Protein AF-A0A7W0PM63-F1 (afdb_monomer_lite)

Foldseek 3Di:
DPDPVVVVVVVVVVVCVVCVVVVHHDPDPVCVVVVVVVVVVVVVPPPDDPPPVVVVVVVVVVVVPPPPPPPPCPPPPPPPPDPDPPDPPPPPPPPPPPVVLVVLQVLLLLLLLLVLLLVLLLVLLLLVVVLQQVLLVQADPVCQQDAFPVRDHRNDDDPVSSNVSSRVRSLVSSVLSNVCSVCVVVFDPDLQSQLQVSLVLQCLLCVCVVLPLPGCSCVRRHANVSSSVSNSVSSSSSSNSSSVSSVVSPVVQDSLDPPPPDPDVSVVVCVVSVVSSVSSVVSVVVLVVVLVVDPVSVVLVVLVVVLVVVVVVLVVDPPVVCCVPVCVVSVCCSSCVSSVVSNVSNVVSSVSSNPD

Structure (mmCIF, N/CA/C/O backbone):
data_AF-A0A7W0PM63-F1
#
_entry.id   AF-A0A7W0PM63-F1
#
loop_
_atom_site.group_PDB
_atom_site.id
_atom_site.type_symbol
_atom_site.label_atom_id
_atom_site.label_alt_id
_atom_site.label_comp_id
_atom_site.label_asym_id
_atom_site.label_entity_id
_atom_site.label_seq_id
_atom_site.pdbx_PDB_ins_code
_atom_site.Cartn_x
_atom_site.Cartn_y
_atom_site.Cartn_z
_atom_site.occupancy
_atom_site.B_iso_or_equiv
_atom_site.auth_seq_id
_atom_site.auth_comp_id
_atom_site.auth_asym_id
_atom_site.auth_atom_id
_atom_site.pdbx_PDB_model_num
ATOM 1 N N . MET A 1 1 ? 9.688 -13.487 27.644 1.00 53.53 1 MET A N 1
ATOM 2 C CA . MET A 1 1 ? 9.079 -12.861 28.833 1.00 53.53 1 MET A CA 1
ATOM 3 C C . MET A 1 1 ? 10.210 -12.222 29.607 1.00 53.53 1 MET A C 1
ATOM 5 O O . MET A 1 1 ? 10.992 -12.947 30.203 1.00 53.53 1 MET A O 1
ATOM 9 N N . SER A 1 2 ? 10.364 -10.907 29.485 1.00 57.12 2 SER A N 1
ATOM 10 C CA . SER A 1 2 ? 11.288 -10.121 30.309 1.00 57.12 2 SER A CA 1
ATOM 11 C C . SER A 1 2 ? 10.904 -10.288 31.775 1.00 57.12 2 SER A C 1
ATOM 13 O O . SER A 1 2 ? 9.710 -10.365 32.081 1.00 57.12 2 SER A O 1
ATOM 15 N N . ALA A 1 3 ? 11.880 -10.378 32.676 1.00 68.31 3 ALA A N 1
ATOM 16 C CA . ALA A 1 3 ? 11.576 -10.425 34.100 1.00 68.31 3 ALA A CA 1
ATOM 17 C C . ALA A 1 3 ? 10.817 -9.137 34.486 1.00 68.31 3 ALA A C 1
ATOM 19 O O . ALA A 1 3 ? 11.182 -8.064 34.003 1.00 68.31 3 ALA A O 1
ATOM 20 N N . PRO A 1 4 ? 9.780 -9.197 35.341 1.00 76.12 4 PRO A N 1
ATOM 21 C CA . PRO A 1 4 ? 8.962 -8.030 35.695 1.00 76.12 4 PRO A CA 1
ATOM 22 C C . PRO A 1 4 ? 9.766 -6.826 36.236 1.00 76.12 4 PRO A C 1
ATOM 24 O O . PRO A 1 4 ? 9.282 -5.699 36.176 1.00 76.12 4 PRO A O 1
ATOM 27 N N . GLY A 1 5 ? 11.010 -7.030 36.689 1.00 84.38 5 GLY A N 1
ATOM 28 C CA . GLY A 1 5 ? 11.934 -5.954 37.062 1.00 84.38 5 GLY A CA 1
ATOM 29 C C . GLY A 1 5 ? 12.470 -5.116 35.890 1.00 84.38 5 GLY A C 1
ATOM 30 O O . GLY A 1 5 ? 12.572 -3.900 36.027 1.00 84.38 5 GLY A O 1
ATOM 31 N N . GLU A 1 6 ? 12.732 -5.709 34.719 1.00 81.31 6 GLU A N 1
ATOM 32 C CA . GLU A 1 6 ? 13.367 -5.002 33.588 1.00 81.31 6 GLU A CA 1
ATOM 33 C C . GLU A 1 6 ? 12.468 -3.901 33.009 1.00 81.31 6 GLU A C 1
ATOM 35 O O . GLU A 1 6 ? 12.934 -2.820 32.652 1.00 81.31 6 GLU A O 1
ATOM 40 N N . GLN A 1 7 ? 11.154 -4.142 32.944 1.00 80.31 7 GLN A N 1
ATOM 41 C CA . GLN A 1 7 ? 10.205 -3.143 32.442 1.00 80.31 7 GLN A CA 1
ATOM 42 C C . GLN A 1 7 ? 10.072 -1.951 33.397 1.00 80.31 7 GLN A C 1
ATOM 44 O O . GLN A 1 7 ? 9.923 -0.812 32.954 1.00 80.31 7 GLN A O 1
ATOM 49 N N . HIS A 1 8 ? 10.145 -2.197 34.708 1.00 84.62 8 HIS A N 1
ATOM 50 C CA . HIS A 1 8 ? 10.127 -1.134 35.712 1.00 84.62 8 HIS A CA 1
ATOM 51 C C . HIS A 1 8 ? 11.412 -0.303 35.685 1.00 84.62 8 HIS A C 1
ATOM 53 O O . HIS A 1 8 ? 11.347 0.919 35.835 1.00 84.62 8 HIS A O 1
ATOM 59 N N . GLU A 1 9 ? 12.557 -0.936 35.432 1.00 87.50 9 GLU A N 1
ATOM 60 C CA . GLU A 1 9 ? 13.845 -0.258 35.307 1.00 87.50 9 GLU A CA 1
ATOM 61 C C . GLU A 1 9 ? 13.932 0.585 34.028 1.00 87.50 9 GLU A C 1
ATOM 63 O O . GLU A 1 9 ? 14.297 1.758 34.093 1.00 87.50 9 GLU A O 1
ATOM 68 N N . ALA A 1 10 ? 13.469 0.066 32.887 1.00 78.56 10 ALA A N 1
ATOM 69 C CA . ALA A 1 10 ? 13.400 0.828 31.638 1.00 78.56 10 ALA A CA 1
ATOM 70 C C . ALA A 1 10 ? 12.486 2.064 31.757 1.00 78.56 10 ALA A C 1
ATOM 72 O O . ALA A 1 10 ? 12.864 3.169 31.363 1.00 78.56 10 ALA A O 1
ATOM 73 N N . ALA A 1 11 ? 11.306 1.911 32.371 1.00 85.81 11 ALA A N 1
ATOM 74 C CA . ALA A 1 11 ? 10.388 3.025 32.619 1.00 85.81 11 ALA A CA 1
ATOM 75 C C . ALA A 1 11 ? 10.921 4.029 33.661 1.00 85.81 11 ALA A C 1
ATOM 77 O O . ALA A 1 11 ? 10.511 5.194 33.682 1.00 85.81 11 ALA A O 1
ATOM 78 N N . ARG A 1 12 ? 11.810 3.593 34.563 1.00 90.81 12 ARG A N 1
ATOM 79 C CA . ARG A 1 12 ? 12.525 4.471 35.501 1.00 90.81 12 ARG A CA 1
ATOM 80 C C . ARG A 1 12 ? 13.597 5.278 34.765 1.00 90.81 12 ARG A C 1
ATOM 82 O O . ARG A 1 12 ? 13.593 6.497 34.883 1.00 90.81 12 ARG A O 1
ATOM 89 N N . LEU A 1 13 ? 14.436 4.627 33.957 1.00 87.94 13 LEU A N 1
ATOM 90 C CA . LEU A 1 13 ? 15.492 5.276 33.170 1.00 87.94 13 LEU A CA 1
ATOM 91 C C . LEU A 1 13 ? 14.938 6.302 32.173 1.00 87.94 13 LEU A C 1
ATOM 93 O O . LEU A 1 13 ? 15.477 7.402 32.083 1.00 87.94 13 LEU A O 1
ATOM 97 N N . SER A 1 14 ? 13.837 5.980 31.484 1.00 85.94 14 SER A N 1
ATOM 98 C CA . SER A 1 14 ? 13.186 6.915 30.553 1.00 85.94 14 SER A CA 1
ATOM 99 C C . SER A 1 14 ? 12.747 8.201 31.254 1.00 85.94 14 SER A C 1
ATOM 101 O O . SER A 1 14 ? 13.041 9.287 30.773 1.00 85.94 14 SER A O 1
ATOM 103 N N . ARG A 1 15 ? 12.113 8.093 32.430 1.00 89.44 15 ARG A N 1
ATOM 104 C CA . ARG A 1 15 ? 11.666 9.269 33.192 1.00 89.44 15 ARG A CA 1
ATOM 105 C C . ARG A 1 15 ? 12.827 10.133 33.678 1.00 89.44 15 ARG A C 1
ATOM 107 O O . ARG A 1 15 ? 12.759 11.348 33.560 1.00 89.44 15 ARG A O 1
ATOM 114 N N . ILE A 1 16 ? 13.901 9.513 34.176 1.00 86.75 16 ILE A N 1
ATOM 115 C CA . ILE A 1 16 ? 15.104 10.242 34.617 1.00 86.75 16 ILE A CA 1
ATOM 116 C C . ILE A 1 16 ? 15.735 11.002 33.442 1.00 86.75 16 ILE A C 1
ATOM 118 O O . ILE A 1 16 ? 16.203 12.128 33.614 1.00 86.75 16 ILE A O 1
ATOM 122 N N . TRP A 1 17 ? 15.736 10.406 32.247 1.00 85.06 17 TRP A N 1
ATOM 123 C CA . TRP A 1 17 ? 16.223 11.062 31.038 1.00 85.06 17 TRP A CA 1
ATOM 124 C C . TRP A 1 17 ? 15.358 12.264 30.640 1.00 85.06 17 TRP A C 1
ATOM 126 O O . TRP A 1 17 ? 15.900 13.338 30.377 1.00 85.06 17 TRP A O 1
ATOM 136 N N . ASP A 1 18 ? 14.034 12.109 30.648 1.00 85.19 18 ASP A N 1
ATOM 137 C CA . ASP A 1 18 ? 13.100 13.185 30.305 1.00 85.19 18 ASP A CA 1
ATOM 138 C C . ASP A 1 18 ? 13.222 14.372 31.276 1.00 85.19 18 ASP A C 1
ATOM 140 O O . ASP A 1 18 ? 13.324 15.520 30.838 1.00 85.19 18 ASP A O 1
ATOM 144 N N . ASP A 1 19 ? 13.326 14.099 32.580 1.00 86.56 19 ASP A N 1
ATOM 145 C CA . ASP A 1 19 ? 13.537 15.115 33.618 1.00 86.56 19 ASP A CA 1
ATOM 146 C C . ASP A 1 19 ? 14.872 15.864 33.418 1.00 86.56 19 ASP A C 1
ATOM 148 O O . ASP A 1 19 ? 14.934 17.094 33.525 1.00 86.56 19 ASP A O 1
ATOM 152 N N . LEU A 1 20 ? 15.945 15.144 33.059 1.00 85.12 20 LEU A N 1
ATOM 153 C CA . LEU A 1 20 ? 17.261 15.728 32.779 1.00 85.12 20 LEU A CA 1
ATOM 154 C C . LEU A 1 20 ? 17.241 16.640 31.543 1.00 85.12 20 LEU A C 1
ATOM 156 O O . LEU A 1 20 ? 17.865 17.704 31.552 1.00 85.12 20 LEU A O 1
ATOM 160 N N . VAL A 1 21 ? 16.541 16.233 30.479 1.00 81.94 21 VAL A N 1
ATOM 161 C CA . VAL A 1 21 ? 16.376 17.031 29.253 1.00 81.94 21 VAL A CA 1
ATOM 162 C C . VAL A 1 21 ? 15.511 18.265 29.517 1.00 81.94 21 VAL A C 1
ATOM 164 O O . VAL A 1 21 ? 15.810 19.338 28.991 1.00 81.94 21 VAL A O 1
ATOM 167 N N . ALA A 1 22 ? 14.495 18.144 30.374 1.00 86.19 22 ALA A N 1
ATOM 168 C CA . ALA A 1 22 ? 13.637 19.247 30.803 1.00 86.19 22 ALA A CA 1
ATOM 169 C C . ALA A 1 22 ? 14.317 20.215 31.794 1.00 86.19 22 ALA A C 1
ATOM 171 O O . ALA A 1 22 ? 13.775 21.283 32.082 1.00 86.19 22 ALA A O 1
ATOM 172 N N . GLY A 1 23 ? 15.500 19.870 32.316 1.00 89.56 23 GLY A N 1
ATOM 173 C CA . GLY A 1 23 ? 16.216 20.674 33.311 1.00 89.56 23 GLY A CA 1
ATOM 174 C C . GLY A 1 23 ? 15.591 20.625 34.709 1.00 89.56 23 GLY A C 1
ATOM 175 O O . GLY A 1 23 ? 15.910 21.462 35.553 1.00 89.56 23 GLY A O 1
ATOM 176 N N . THR A 1 24 ? 14.709 19.660 34.971 1.00 90.81 24 THR A N 1
ATOM 177 C CA . THR A 1 24 ? 14.089 19.441 36.278 1.00 90.81 24 THR A CA 1
ATOM 178 C C . THR A 1 24 ? 14.872 18.374 37.048 1.00 90.81 24 THR A C 1
ATOM 180 O O . THR A 1 24 ? 14.982 17.248 36.574 1.00 90.81 24 THR A O 1
ATOM 183 N N . PRO A 1 25 ? 15.435 18.673 38.231 1.00 80.81 25 PRO A N 1
ATOM 184 C CA . PRO A 1 25 ? 16.153 17.669 39.010 1.00 80.81 25 PRO A CA 1
ATOM 185 C C . PRO A 1 25 ? 15.189 16.586 39.520 1.00 80.81 25 PRO A C 1
ATOM 187 O O . PRO A 1 25 ? 14.113 16.909 40.034 1.00 80.81 25 PRO A O 1
ATOM 190 N N . SER A 1 26 ? 15.582 15.308 39.414 1.00 82.44 26 SER A N 1
ATOM 191 C CA . SER A 1 26 ? 14.805 14.208 40.004 1.00 82.44 26 SER A CA 1
ATOM 192 C C . SER A 1 26 ? 14.642 14.429 41.512 1.00 82.44 26 SER A C 1
ATOM 194 O O . SER A 1 26 ? 15.584 14.800 42.214 1.00 82.44 26 SER A O 1
ATOM 196 N N . LYS A 1 27 ? 13.430 14.191 42.023 1.00 85.69 27 LYS A N 1
ATOM 197 C CA . LYS A 1 27 ? 13.082 14.345 43.449 1.00 85.69 27 LYS A CA 1
ATOM 198 C C . LYS A 1 27 ? 13.466 13.131 44.304 1.00 85.69 27 LYS A C 1
ATOM 200 O O . LYS A 1 27 ? 13.258 13.151 45.515 1.00 85.69 27 LYS A O 1
ATOM 205 N N . ARG A 1 28 ? 13.955 12.056 43.686 1.00 87.12 28 ARG A N 1
ATOM 206 C CA . ARG A 1 28 ? 14.206 10.765 44.331 1.00 87.12 28 ARG A CA 1
ATOM 207 C C . ARG A 1 28 ? 15.663 10.630 44.769 1.00 87.12 28 ARG A C 1
ATOM 209 O O . ARG A 1 28 ? 16.580 10.804 43.974 1.00 87.12 28 ARG A O 1
ATOM 216 N N . ALA A 1 29 ? 15.877 10.303 46.044 1.00 85.12 29 ALA A N 1
ATOM 217 C CA . ALA A 1 29 ? 17.217 10.159 46.620 1.00 85.12 29 ALA A CA 1
ATOM 218 C C . ALA A 1 29 ? 18.007 8.985 46.006 1.00 85.12 29 ALA A C 1
ATOM 220 O O . ALA A 1 29 ? 19.231 9.040 45.922 1.00 85.12 29 ALA A O 1
ATOM 221 N N . ASP A 1 30 ? 17.309 7.951 45.529 1.00 89.38 30 ASP A N 1
ATOM 222 C CA . ASP A 1 30 ? 17.863 6.772 4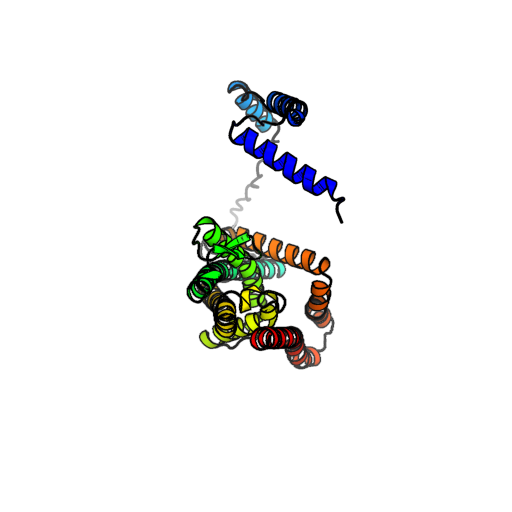4.855 1.00 89.38 30 ASP A CA 1
ATOM 223 C C . ASP A 1 30 ? 18.355 7.039 43.418 1.00 89.38 30 ASP A C 1
ATOM 225 O O . ASP A 1 30 ? 19.037 6.192 42.839 1.00 89.38 30 ASP A O 1
ATOM 229 N N . ASP A 1 31 ? 18.062 8.211 42.844 1.00 88.56 31 ASP A N 1
ATOM 230 C CA . ASP A 1 31 ? 18.517 8.597 41.500 1.00 88.56 31 ASP A CA 1
ATOM 231 C C . ASP A 1 31 ? 19.853 9.363 41.522 1.00 88.56 31 ASP A C 1
ATOM 233 O O . ASP A 1 31 ? 20.462 9.580 40.473 1.00 88.56 31 ASP A O 1
ATOM 237 N N . ALA A 1 32 ? 20.339 9.762 42.704 1.00 85.69 32 ALA A N 1
ATOM 238 C CA . ALA A 1 32 ? 21.505 10.636 42.847 1.00 85.69 32 ALA A CA 1
ATOM 239 C C . ALA A 1 32 ? 22.796 10.030 42.266 1.00 85.69 32 ALA A C 1
ATOM 241 O O . ALA A 1 32 ? 23.563 10.732 41.608 1.00 85.69 32 ALA A O 1
ATOM 242 N N . ALA A 1 33 ? 23.022 8.727 42.468 1.00 87.50 33 ALA A N 1
ATOM 243 C CA . ALA A 1 33 ? 24.204 8.034 41.949 1.00 87.50 33 ALA A CA 1
ATOM 244 C C . ALA A 1 33 ? 24.195 7.947 40.412 1.00 87.50 33 ALA A C 1
ATOM 246 O O . ALA A 1 33 ? 25.192 8.259 39.765 1.00 87.50 33 ALA A O 1
ATOM 247 N N . LEU A 1 34 ? 23.042 7.609 39.826 1.00 85.94 34 LEU A N 1
ATOM 248 C CA . LEU A 1 34 ? 22.870 7.520 38.375 1.00 85.94 34 LEU A CA 1
ATOM 249 C C . LEU A 1 34 ? 22.996 8.899 37.706 1.00 85.94 34 LEU A C 1
ATOM 251 O O . LEU A 1 34 ? 23.639 9.037 36.669 1.00 85.94 34 LEU A O 1
ATOM 255 N N . LEU A 1 35 ? 22.427 9.942 38.320 1.00 85.44 35 LEU A N 1
ATOM 256 C CA . LEU A 1 35 ? 22.594 11.326 37.868 1.00 85.44 35 LEU A CA 1
ATOM 257 C C . LEU A 1 35 ? 24.068 11.748 37.867 1.00 85.44 35 LEU A C 1
ATOM 259 O O . LEU A 1 35 ? 24.500 12.420 36.930 1.00 85.44 35 LEU A O 1
ATOM 263 N N . ALA A 1 36 ? 24.848 11.330 38.868 1.00 87.69 36 ALA A N 1
ATOM 264 C CA . ALA A 1 36 ? 26.279 11.612 38.919 1.00 87.69 36 ALA A CA 1
ATOM 265 C C . ALA A 1 36 ? 27.028 10.966 37.739 1.00 87.69 36 ALA A C 1
ATOM 267 O O . ALA A 1 36 ? 27.827 11.639 37.088 1.00 87.69 36 ALA A O 1
ATOM 268 N N . GLU A 1 37 ? 26.726 9.706 37.404 1.00 87.88 37 GLU A N 1
ATOM 269 C CA . GLU A 1 37 ? 27.312 9.011 36.246 1.00 87.88 37 GLU A CA 1
ATOM 270 C C . GLU A 1 37 ? 26.920 9.653 34.912 1.00 87.88 37 GLU A C 1
ATOM 272 O O . GLU A 1 37 ? 27.778 9.869 34.053 1.00 87.88 37 GLU A O 1
ATOM 277 N N . ILE A 1 38 ? 25.644 10.017 34.739 1.00 83.69 38 ILE A N 1
ATOM 278 C CA . ILE A 1 38 ? 25.170 10.683 33.518 1.00 83.69 38 ILE A CA 1
ATOM 279 C C . ILE A 1 38 ? 25.854 12.045 33.350 1.00 83.69 38 ILE A C 1
ATOM 281 O O . ILE A 1 38 ? 26.253 12.408 32.241 1.00 83.69 38 ILE A O 1
ATOM 285 N N . LEU A 1 39 ? 26.035 12.801 34.436 1.00 85.25 39 LEU A N 1
ATOM 286 C CA . LEU A 1 39 ? 26.755 14.074 34.399 1.00 85.25 39 LEU A CA 1
ATOM 287 C C . LEU A 1 39 ? 28.242 13.885 34.073 1.00 85.25 39 LEU A C 1
ATOM 289 O O . LEU A 1 39 ? 28.798 14.692 33.328 1.00 85.25 39 LEU A O 1
ATOM 293 N N . LEU A 1 40 ? 28.864 12.804 34.545 1.00 88.06 40 LEU A N 1
ATOM 294 C CA . LEU A 1 40 ? 30.246 12.446 34.218 1.00 88.06 40 LEU A CA 1
ATOM 295 C C . LEU A 1 40 ? 30.381 12.094 32.723 1.00 88.06 40 LEU A C 1
ATOM 297 O O . LEU A 1 40 ? 31.243 12.634 32.031 1.00 88.06 40 LEU A O 1
ATOM 301 N N . LEU A 1 41 ? 29.457 11.299 32.174 1.00 83.69 41 LEU A N 1
ATOM 302 C CA . LEU A 1 41 ? 29.356 11.027 30.731 1.00 83.69 41 LEU A CA 1
ATOM 303 C C . LEU A 1 41 ? 29.118 12.302 29.910 1.00 83.69 41 LEU A C 1
ATOM 305 O O . LEU A 1 41 ? 29.703 12.476 28.837 1.00 83.69 41 LEU A O 1
ATOM 309 N N . LYS A 1 42 ? 28.299 13.230 30.416 1.00 81.12 42 LYS A N 1
ATOM 310 C CA . LYS A 1 42 ? 28.044 14.527 29.772 1.00 81.12 42 LYS A CA 1
ATOM 311 C C . LYS A 1 42 ? 29.293 15.413 29.757 1.00 81.12 42 LYS A C 1
ATOM 313 O O . LYS A 1 42 ? 29.517 16.121 28.780 1.00 81.12 42 LYS A O 1
ATOM 318 N N . GLN A 1 43 ? 30.131 15.340 30.793 1.00 84.44 43 GLN A N 1
ATOM 319 C CA . GLN A 1 43 ? 31.427 16.024 30.829 1.00 84.44 43 GLN A CA 1
ATOM 320 C C . GLN A 1 43 ? 32.422 15.412 29.835 1.00 84.44 43 GLN A C 1
ATOM 322 O O . GLN A 1 43 ? 33.101 16.153 29.131 1.00 84.44 43 GLN A O 1
ATOM 327 N N . VAL A 1 44 ? 32.461 14.081 29.707 1.00 81.50 44 VAL A N 1
ATOM 328 C CA . VAL A 1 44 ? 33.339 13.385 28.744 1.00 81.50 44 VAL A CA 1
ATOM 329 C C . VAL A 1 44 ? 32.905 13.621 27.292 1.00 81.50 44 VAL A C 1
ATOM 331 O O . VAL A 1 44 ? 33.742 13.718 26.397 1.00 81.50 44 VAL A O 1
ATOM 334 N N . THR A 1 45 ? 31.603 13.752 27.040 1.00 79.06 45 THR A N 1
ATOM 335 C CA . THR A 1 45 ? 31.064 14.029 25.695 1.00 79.06 45 THR A CA 1
ATOM 336 C C . THR A 1 45 ? 31.120 15.504 25.307 1.00 79.06 45 THR A C 1
ATOM 338 O O . THR A 1 45 ? 30.907 15.834 24.137 1.00 79.06 45 THR A O 1
ATOM 341 N N . HIS A 1 46 ? 31.465 16.397 26.239 1.00 79.31 46 HIS A N 1
ATOM 342 C CA . HIS A 1 46 ? 31.726 17.800 25.942 1.00 79.31 46 HIS A CA 1
ATOM 343 C C . HIS A 1 46 ? 33.102 17.956 25.286 1.00 79.31 46 HIS A C 1
ATOM 345 O O . HIS A 1 46 ? 34.055 18.467 25.865 1.00 79.31 46 HIS A O 1
ATOM 351 N N . VAL A 1 47 ? 33.207 17.493 24.041 1.00 76.06 47 VAL A N 1
ATOM 352 C CA . VAL A 1 47 ? 34.354 17.779 23.184 1.00 76.06 47 VAL A CA 1
ATOM 353 C C . VAL A 1 47 ? 34.214 19.239 22.748 1.00 76.06 47 VAL A C 1
ATOM 355 O O . VAL A 1 47 ? 33.287 19.547 21.989 1.00 76.06 47 VAL A O 1
ATOM 358 N N . PRO A 1 48 ? 35.070 20.167 23.223 1.00 80.56 48 PRO A N 1
ATOM 359 C CA . PRO A 1 48 ? 35.017 21.546 22.762 1.00 80.56 48 PRO A CA 1
ATOM 360 C C . PRO A 1 48 ? 35.161 21.558 21.241 1.00 80.56 48 PRO A C 1
ATOM 362 O O . PRO A 1 48 ? 35.929 20.775 20.673 1.00 80.56 48 PRO A O 1
ATOM 365 N N . ALA A 1 49 ? 34.400 22.427 20.570 1.00 78.50 49 ALA A N 1
ATOM 366 C CA . ALA A 1 49 ? 34.488 22.549 19.122 1.00 78.50 49 ALA A CA 1
ATOM 367 C C . ALA A 1 49 ? 35.966 22.742 18.730 1.00 78.50 49 ALA A C 1
ATOM 369 O O . ALA A 1 49 ? 36.623 23.623 19.295 1.00 78.50 49 ALA A O 1
ATOM 370 N N . PRO A 1 50 ? 36.515 21.927 17.807 1.00 84.62 50 PRO A N 1
ATOM 371 C CA . PRO A 1 50 ? 37.931 22.000 17.494 1.00 84.62 50 PRO A CA 1
ATOM 372 C C . PRO A 1 50 ? 38.242 23.406 16.977 1.00 84.62 50 PRO A C 1
ATOM 374 O O . PRO A 1 50 ? 37.448 23.952 16.194 1.00 84.62 50 PRO A O 1
ATOM 377 N N . PRO A 1 51 ? 39.365 24.004 17.409 1.00 91.25 51 PRO A N 1
ATOM 378 C CA . PRO A 1 51 ? 39.685 25.373 17.054 1.00 91.25 51 PRO A CA 1
ATOM 379 C C . PRO A 1 51 ? 39.754 25.504 15.521 1.00 91.25 51 PRO A C 1
ATOM 381 O O . PRO A 1 51 ? 40.114 24.547 14.825 1.00 91.25 51 PRO A O 1
ATOM 384 N N . PRO A 1 52 ? 39.358 26.655 14.949 1.00 88.38 52 PRO A N 1
ATOM 385 C CA . PRO A 1 52 ? 39.140 26.794 13.505 1.00 88.38 52 PRO A CA 1
ATOM 386 C C . PRO A 1 52 ? 40.385 26.453 12.670 1.00 88.38 52 PRO A C 1
ATOM 388 O O . PRO A 1 52 ? 40.268 25.896 11.579 1.00 88.38 52 PRO A O 1
ATOM 391 N N . ASN A 1 53 ? 41.582 26.686 13.212 1.00 92.75 53 ASN A N 1
ATOM 392 C CA . ASN A 1 53 ? 42.854 26.296 12.601 1.00 92.75 53 ASN A CA 1
ATOM 393 C C . ASN A 1 53 ? 43.048 24.768 12.501 1.00 92.75 53 ASN A C 1
ATOM 395 O O . ASN A 1 53 ? 43.671 24.293 11.552 1.00 92.75 53 ASN A O 1
ATOM 399 N N . MET A 1 54 ? 42.504 23.988 13.437 1.00 90.50 54 MET A N 1
ATOM 400 C CA . MET A 1 54 ? 42.608 22.530 13.447 1.00 90.50 54 MET A CA 1
ATOM 401 C C . MET A 1 54 ? 41.758 21.907 12.340 1.00 90.50 54 MET A C 1
ATOM 403 O O . MET A 1 54 ? 42.235 21.001 11.663 1.00 90.50 54 MET A O 1
ATOM 407 N N . LYS A 1 55 ? 40.551 22.435 12.081 1.00 83.25 55 LYS A N 1
ATOM 408 C CA . LYS A 1 55 ? 39.705 21.978 10.961 1.00 83.25 55 LYS A CA 1
ATOM 409 C C . LYS A 1 55 ? 40.390 22.186 9.609 1.00 83.25 55 LYS A C 1
ATOM 411 O O . LYS A 1 55 ? 40.365 21.293 8.769 1.00 83.25 55 LYS A O 1
ATOM 416 N N . VAL A 1 56 ? 41.039 23.338 9.424 1.00 90.12 56 VAL A N 1
ATOM 417 C CA . VAL A 1 56 ? 41.788 23.656 8.197 1.00 90.12 56 VAL A CA 1
ATOM 418 C C . VAL A 1 56 ? 42.979 22.711 8.011 1.00 90.12 56 VAL A C 1
ATOM 420 O O . VAL A 1 56 ? 43.187 22.216 6.906 1.00 90.12 56 VAL A O 1
ATOM 423 N N . ARG A 1 57 ? 43.727 22.405 9.083 1.00 94.25 57 ARG A N 1
ATOM 424 C CA . ARG A 1 57 ? 44.835 21.433 9.027 1.00 94.25 57 ARG A CA 1
ATOM 425 C C . ARG A 1 57 ? 44.349 20.024 8.694 1.00 94.25 57 ARG A C 1
ATOM 427 O O . ARG A 1 57 ? 44.859 19.439 7.748 1.00 94.25 57 ARG A O 1
ATOM 434 N N . LEU A 1 58 ? 43.321 19.530 9.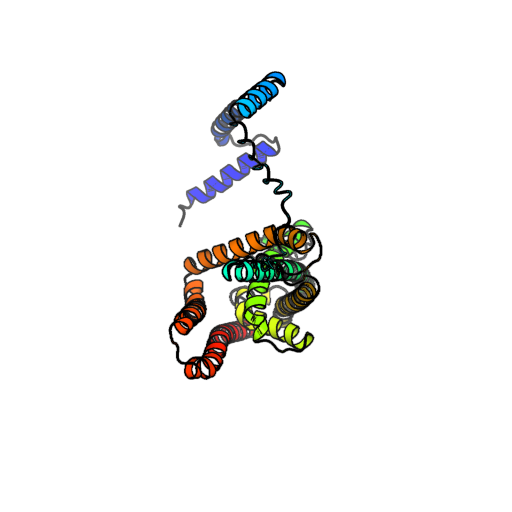391 1.00 89.25 58 LEU A N 1
ATOM 435 C CA . LEU A 1 58 ? 42.742 18.201 9.152 1.00 89.25 58 LEU A CA 1
ATOM 436 C C . LEU A 1 58 ? 42.237 18.051 7.715 1.00 89.25 58 LEU A C 1
ATOM 438 O O . LEU A 1 58 ? 42.510 17.044 7.072 1.00 89.25 58 LEU A O 1
ATOM 442 N N . TRP A 1 59 ? 41.560 19.071 7.184 1.00 86.69 59 TRP A N 1
ATOM 443 C CA . TRP A 1 59 ? 41.105 19.059 5.795 1.00 86.69 59 TRP A CA 1
ATOM 444 C C . TRP A 1 59 ? 42.271 19.094 4.800 1.00 86.69 59 TRP A C 1
ATOM 446 O O . TRP A 1 59 ? 42.273 18.362 3.813 1.00 86.69 59 TRP A O 1
ATOM 456 N N . GLY A 1 60 ? 43.295 19.904 5.076 1.00 91.88 60 GLY A N 1
ATOM 457 C CA . GLY A 1 60 ? 44.497 19.980 4.249 1.00 91.88 60 GLY A CA 1
ATOM 458 C C . GLY A 1 60 ? 45.341 18.702 4.265 1.00 91.88 60 GLY A C 1
ATOM 459 O O . GLY A 1 60 ? 45.963 18.380 3.255 1.00 91.88 60 GLY A O 1
ATOM 460 N N . ASP A 1 61 ? 45.379 17.977 5.381 1.00 92.12 61 ASP A N 1
ATOM 461 C CA . ASP A 1 61 ? 46.059 16.682 5.482 1.00 92.12 61 ASP A CA 1
ATOM 462 C C . ASP A 1 61 ? 45.259 15.589 4.763 1.00 92.12 61 ASP A C 1
ATOM 464 O O . ASP A 1 61 ? 45.834 14.790 4.026 1.00 92.12 61 ASP A O 1
ATOM 468 N N . LEU A 1 62 ? 43.929 15.612 4.880 1.00 85.19 62 LEU A N 1
ATOM 469 C CA . LEU A 1 62 ? 43.044 14.658 4.210 1.00 85.19 62 LEU A CA 1
ATOM 470 C C . LEU A 1 62 ? 43.086 14.827 2.684 1.00 85.19 62 LEU A C 1
ATOM 472 O O . LEU A 1 62 ? 43.225 13.843 1.966 1.00 85.19 62 LEU A O 1
ATOM 476 N N . MET A 1 63 ? 43.090 16.067 2.182 1.00 84.75 63 MET A N 1
ATOM 477 C CA . MET A 1 63 ? 43.254 16.361 0.750 1.00 84.75 63 MET A CA 1
ATOM 478 C C . MET A 1 63 ? 44.644 15.993 0.214 1.00 84.75 63 MET A C 1
ATOM 480 O O . MET A 1 63 ? 44.769 15.669 -0.963 1.00 84.75 63 MET A O 1
ATOM 484 N N . ARG A 1 64 ? 45.685 16.010 1.058 1.00 85.88 64 ARG A N 1
ATOM 485 C CA . ARG A 1 64 ? 47.041 15.568 0.683 1.00 85.88 64 ARG A CA 1
ATOM 486 C C . ARG A 1 64 ? 47.187 14.047 0.630 1.00 85.88 64 ARG A C 1
ATOM 488 O O . ARG A 1 64 ? 48.067 13.560 -0.071 1.00 85.88 64 ARG A O 1
ATOM 495 N N . GLN A 1 65 ? 46.341 13.307 1.347 1.00 85.81 65 GLN A N 1
ATOM 496 C CA . GLN A 1 65 ? 46.315 11.841 1.313 1.00 85.81 65 GLN A CA 1
ATOM 497 C C . GLN A 1 65 ? 45.475 11.273 0.163 1.00 85.81 65 GLN A C 1
ATOM 499 O O . GLN A 1 65 ? 45.592 10.085 -0.131 1.00 85.81 65 GLN A O 1
ATOM 504 N N . VAL A 1 66 ? 44.650 12.087 -0.506 1.00 72.56 66 VAL A N 1
ATOM 505 C CA . VAL A 1 66 ? 43.956 11.651 -1.723 1.00 72.56 66 VAL A CA 1
ATOM 506 C C . VAL A 1 66 ? 45.003 11.540 -2.838 1.00 72.56 66 VAL A C 1
ATOM 508 O O . VAL A 1 66 ? 45.556 12.569 -3.237 1.00 72.56 66 VAL A O 1
ATOM 511 N N . PRO A 1 67 ? 45.314 10.329 -3.346 1.00 76.12 67 PRO A N 1
ATOM 512 C CA . PRO A 1 67 ? 46.259 10.187 -4.443 1.00 76.12 67 PRO A CA 1
ATOM 513 C C . PRO A 1 67 ? 45.772 11.031 -5.627 1.00 76.12 67 PRO A C 1
ATOM 515 O O . PRO A 1 67 ? 44.562 11.063 -5.881 1.00 76.12 67 PRO A O 1
ATOM 518 N N . PRO A 1 68 ? 46.673 11.731 -6.342 1.00 72.31 68 PRO A N 1
ATOM 519 C CA . PRO A 1 68 ? 46.283 12.528 -7.493 1.00 72.31 68 PRO A CA 1
ATOM 520 C C . PRO A 1 68 ? 45.487 11.633 -8.438 1.00 72.31 68 PRO A C 1
ATOM 522 O O . PRO A 1 68 ? 45.964 10.570 -8.840 1.00 72.31 68 PRO A O 1
ATOM 525 N N . LEU A 1 69 ? 44.250 12.042 -8.738 1.00 64.50 69 LEU A N 1
ATOM 526 C CA . LEU A 1 69 ? 43.419 11.387 -9.741 1.00 64.50 69 LEU A CA 1
ATOM 527 C C . LEU A 1 69 ? 44.282 11.261 -10.993 1.00 64.50 69 LEU A C 1
ATOM 529 O O . LEU A 1 69 ? 44.709 12.281 -11.539 1.00 64.50 69 LEU A O 1
ATOM 533 N N . ALA A 1 70 ? 44.605 10.023 -11.377 1.00 59.31 70 ALA A N 1
ATOM 534 C CA . ALA A 1 70 ? 45.454 9.765 -12.526 1.00 59.31 70 ALA A CA 1
ATOM 535 C C . ALA A 1 70 ? 44.906 10.589 -13.699 1.00 59.31 70 ALA A C 1
ATOM 537 O O . ALA A 1 70 ? 43.701 10.497 -13.973 1.00 59.31 70 ALA A O 1
ATOM 538 N N . PRO A 1 71 ? 45.729 11.439 -14.342 1.00 62.75 71 PRO A N 1
ATOM 539 C CA . PRO A 1 71 ? 45.264 12.211 -15.475 1.00 62.75 71 PRO A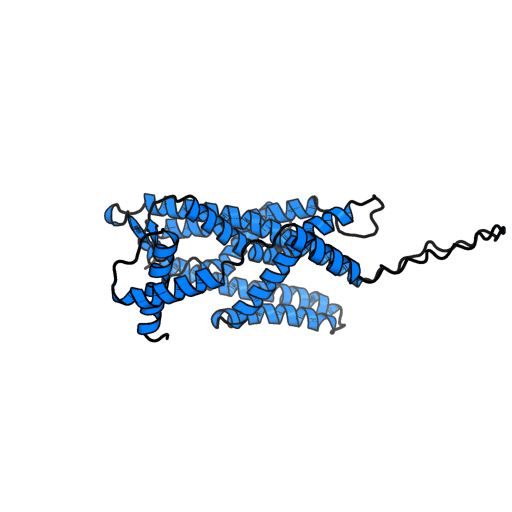 CA 1
ATOM 540 C C . PRO A 1 71 ? 44.686 11.215 -16.470 1.00 62.75 71 PRO A C 1
ATOM 542 O O . PRO A 1 71 ? 45.352 10.251 -16.852 1.00 62.75 71 PRO A O 1
ATOM 545 N N . VAL A 1 72 ? 43.419 11.410 -16.837 1.00 59.62 72 VAL A N 1
ATOM 546 C CA . VAL A 1 72 ? 42.821 10.670 -17.941 1.00 59.62 72 VAL A CA 1
ATOM 547 C C . VAL A 1 72 ? 43.688 11.006 -19.140 1.00 59.62 72 VAL A C 1
ATOM 549 O O . VAL A 1 72 ? 43.622 12.115 -19.669 1.00 59.62 72 VAL A O 1
ATOM 552 N N . VAL A 1 73 ? 44.563 10.073 -19.512 1.00 59.03 73 VAL A N 1
ATOM 553 C CA . VAL A 1 73 ? 45.336 10.144 -20.742 1.00 59.03 73 VAL A CA 1
ATOM 554 C C . VAL A 1 73 ? 44.302 10.074 -21.851 1.00 59.03 73 VAL A C 1
ATOM 556 O O . VAL A 1 73 ? 43.881 9.000 -22.280 1.00 59.03 73 VAL A O 1
ATOM 559 N N . VAL A 1 74 ? 43.834 11.244 -22.278 1.00 55.59 74 VAL A N 1
ATOM 560 C CA . VAL A 1 74 ? 43.181 11.407 -23.564 1.00 55.59 74 VAL A CA 1
ATOM 561 C C . VAL A 1 74 ? 44.274 11.063 -24.557 1.00 55.59 74 VAL A C 1
ATOM 563 O O . VAL A 1 74 ? 45.153 11.880 -24.823 1.00 55.59 74 VAL A O 1
ATOM 566 N N . MET A 1 75 ? 44.296 9.808 -25.012 1.00 51.38 75 MET A N 1
ATOM 567 C CA . MET A 1 75 ? 45.211 9.414 -26.069 1.00 51.38 75 MET A CA 1
ATOM 568 C C . MET A 1 75 ? 44.984 10.391 -27.223 1.00 51.38 75 MET A C 1
ATOM 570 O O . MET A 1 75 ? 43.843 10.494 -27.684 1.00 51.38 75 MET A O 1
ATOM 574 N N . PRO A 1 76 ? 46.009 11.151 -27.652 1.00 53.28 76 PRO A N 1
ATOM 575 C CA . PRO A 1 76 ? 45.863 12.043 -28.783 1.00 53.28 76 PRO A CA 1
ATOM 576 C C . PRO A 1 76 ? 45.434 11.174 -29.958 1.00 53.28 76 PRO A C 1
ATOM 578 O O . PRO A 1 76 ? 46.168 10.284 -30.396 1.00 53.28 76 PRO A O 1
ATOM 581 N N . GLY A 1 77 ? 44.195 11.376 -30.408 1.00 52.62 77 GLY A N 1
ATOM 582 C CA . GLY A 1 77 ? 43.700 10.729 -31.605 1.00 52.62 77 GLY A CA 1
ATOM 583 C C . GLY A 1 77 ? 44.686 11.051 -32.714 1.00 52.62 77 GLY A C 1
ATOM 584 O O . GLY A 1 77 ? 44.931 12.224 -32.989 1.00 52.62 77 GLY A O 1
ATOM 585 N N . LYS A 1 78 ? 45.294 10.018 -33.305 1.00 49.19 78 LYS A N 1
ATOM 586 C CA . LYS A 1 78 ? 46.072 10.164 -34.534 1.00 49.19 78 LYS A CA 1
ATOM 587 C C . LYS A 1 78 ? 45.201 10.933 -35.523 1.00 49.19 78 LYS A C 1
ATOM 589 O O . LYS A 1 78 ? 44.231 10.384 -36.043 1.00 49.19 78 LYS A O 1
ATOM 594 N N . THR A 1 79 ? 45.544 12.189 -35.781 1.00 57.69 79 THR A N 1
ATOM 595 C CA . THR A 1 79 ? 45.021 12.956 -36.906 1.00 57.69 79 THR A CA 1
ATOM 596 C C . THR A 1 79 ? 45.637 12.367 -38.169 1.00 57.69 79 THR A C 1
ATOM 598 O O . THR A 1 79 ? 46.640 12.830 -38.703 1.00 57.69 79 THR A O 1
ATOM 601 N N . SER A 1 80 ? 45.066 11.250 -38.613 1.00 50.53 80 SER A N 1
ATOM 602 C CA . SER A 1 80 ? 45.360 10.664 -39.912 1.00 50.53 80 SER A CA 1
ATOM 603 C C . SER A 1 80 ? 44.711 11.541 -40.980 1.00 50.53 80 SER A C 1
ATOM 605 O O . SER A 1 80 ? 43.599 11.265 -41.421 1.00 50.53 80 SER A O 1
ATOM 607 N N . ASN A 1 81 ? 45.412 12.597 -41.398 1.00 51.91 81 ASN A N 1
ATOM 608 C CA . ASN A 1 81 ? 45.109 13.388 -42.596 1.00 51.91 81 ASN A CA 1
ATOM 609 C C . ASN A 1 81 ? 45.429 12.592 -43.877 1.00 51.91 81 ASN A C 1
ATOM 611 O O . ASN A 1 81 ? 46.165 13.047 -44.747 1.00 51.91 81 ASN A O 1
ATOM 615 N N . GLY A 1 82 ? 44.908 11.373 -43.977 1.00 48.38 82 GLY A N 1
ATOM 616 C CA . GLY A 1 82 ? 44.974 10.550 -45.172 1.00 48.38 82 GLY A CA 1
ATOM 617 C C . GLY A 1 82 ? 43.557 10.279 -45.639 1.00 48.38 82 GLY A C 1
ATOM 618 O O . GLY A 1 82 ? 42.760 9.752 -44.865 1.00 48.38 82 GLY A O 1
ATOM 619 N N . HIS A 1 83 ? 43.257 10.640 -46.887 1.00 48.12 83 HIS A N 1
ATOM 620 C CA . HIS A 1 83 ? 42.108 10.150 -47.642 1.00 48.12 83 HIS A CA 1
ATOM 621 C C . HIS A 1 83 ? 42.100 8.615 -47.632 1.00 48.12 83 HIS A C 1
ATOM 623 O O . HIS A 1 83 ? 42.595 7.962 -48.548 1.00 48.12 83 HIS A O 1
ATOM 629 N N . HIS A 1 84 ? 41.553 8.019 -46.579 1.00 50.50 84 HIS A N 1
ATOM 630 C CA . HIS A 1 84 ? 41.026 6.677 -46.676 1.00 50.50 84 HIS A CA 1
ATOM 631 C C . HIS A 1 84 ? 39.656 6.797 -47.342 1.00 50.50 84 HIS A C 1
ATOM 633 O O . HIS A 1 84 ? 38.884 7.674 -46.944 1.00 50.50 84 HIS A O 1
ATOM 639 N N . PRO A 1 85 ? 39.356 5.966 -48.358 1.00 52.72 85 PRO A N 1
ATOM 640 C CA . PRO A 1 85 ? 37.999 5.868 -48.870 1.00 52.72 85 PRO A CA 1
ATOM 641 C C . PRO A 1 85 ? 37.088 5.644 -47.673 1.00 52.72 85 PRO A C 1
ATOM 643 O O . PRO A 1 85 ? 37.460 4.897 -46.764 1.00 52.72 85 PRO A O 1
ATOM 646 N N . GLU A 1 86 ? 35.969 6.359 -47.671 1.00 51.84 86 GLU A N 1
ATOM 647 C CA . GLU A 1 86 ? 34.884 6.311 -46.702 1.00 51.84 86 GLU A CA 1
ATOM 648 C C . GLU A 1 86 ? 34.511 4.844 -46.448 1.00 51.84 86 GLU A C 1
ATOM 650 O O . GLU A 1 86 ? 33.660 4.249 -47.099 1.00 51.84 86 GLU A O 1
ATOM 655 N N . ARG A 1 87 ? 35.253 4.191 -45.549 1.00 54.97 87 ARG A N 1
ATOM 656 C CA . ARG A 1 87 ? 34.850 2.922 -44.978 1.00 54.97 87 ARG A CA 1
ATOM 657 C C . ARG A 1 87 ? 33.639 3.317 -44.171 1.00 54.97 87 ARG A C 1
ATOM 659 O O . ARG A 1 87 ? 33.799 4.036 -43.186 1.00 54.97 87 ARG A O 1
ATOM 666 N N . ASP A 1 88 ? 32.472 2.854 -44.599 1.00 56.22 88 ASP A N 1
ATOM 667 C CA . ASP A 1 88 ? 31.298 2.707 -43.755 1.00 56.22 88 ASP A CA 1
ATOM 668 C C . ASP A 1 88 ? 31.751 1.969 -42.493 1.00 56.22 88 ASP A C 1
ATOM 670 O O . ASP A 1 88 ? 31.762 0.741 -42.433 1.00 56.22 88 ASP A O 1
ATOM 674 N N . ILE A 1 89 ? 32.239 2.708 -41.497 1.00 58.91 89 ILE A N 1
ATOM 675 C CA . ILE A 1 89 ? 32.406 2.195 -40.152 1.00 58.91 89 ILE A CA 1
ATOM 676 C C . ILE A 1 89 ? 30.957 2.074 -39.706 1.00 58.91 89 ILE A C 1
ATOM 678 O O . ILE A 1 89 ? 30.334 3.119 -39.482 1.00 58.91 89 ILE A O 1
ATOM 682 N N . PRO A 1 90 ? 30.373 0.858 -39.647 1.00 60.09 90 PRO A N 1
ATOM 683 C CA . PRO A 1 90 ? 29.013 0.717 -39.163 1.00 60.09 90 PRO A CA 1
ATOM 684 C C . PRO A 1 90 ? 28.981 1.420 -37.814 1.00 60.09 90 PRO A C 1
ATOM 686 O O . PRO A 1 90 ? 29.783 1.085 -36.935 1.00 60.09 90 PRO A O 1
ATOM 689 N N . ALA A 1 91 ? 28.146 2.464 -37.715 1.00 61.78 91 ALA A N 1
ATOM 690 C CA . ALA A 1 91 ? 28.038 3.302 -36.528 1.00 61.78 91 ALA A CA 1
ATOM 691 C C . ALA A 1 91 ? 28.079 2.374 -35.319 1.00 61.78 91 ALA A C 1
ATOM 693 O O . ALA A 1 91 ? 27.287 1.427 -35.331 1.00 61.78 91 ALA A O 1
ATOM 694 N N . PRO A 1 92 ? 29.017 2.558 -34.365 1.00 56.62 92 PRO A N 1
ATOM 695 C CA . PRO A 1 92 ? 29.301 1.571 -33.340 1.00 56.62 92 PRO A CA 1
ATOM 696 C C . PRO A 1 92 ? 27.979 1.169 -32.714 1.00 56.62 92 PRO A C 1
ATOM 698 O O . PRO A 1 92 ? 27.363 1.931 -31.965 1.00 56.62 92 PRO A O 1
ATOM 701 N N . THR A 1 93 ? 27.496 -0.012 -33.095 1.00 57.75 93 THR A N 1
ATOM 702 C CA . THR A 1 93 ? 26.301 -0.596 -32.523 1.00 57.75 93 THR A CA 1
ATOM 703 C C . THR A 1 93 ? 26.750 -0.969 -31.137 1.00 57.75 93 THR A C 1
ATOM 705 O O . THR A 1 93 ? 27.290 -2.053 -30.937 1.00 57.75 93 THR A O 1
ATOM 708 N N . ALA A 1 94 ? 26.645 -0.020 -30.204 1.00 60.28 94 ALA A N 1
ATOM 709 C CA . AL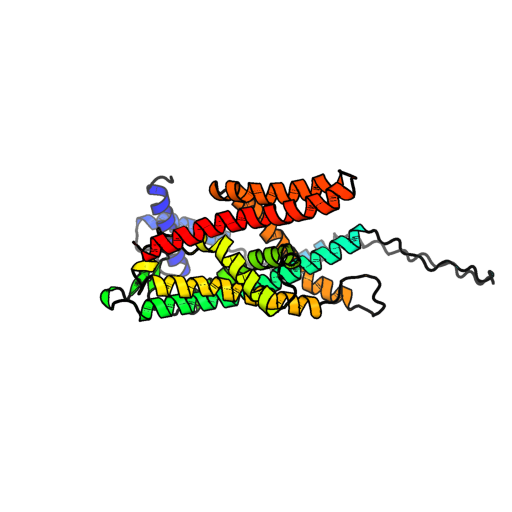A A 1 94 ? 26.873 -0.260 -28.800 1.00 60.28 94 ALA A CA 1
ATOM 710 C C . ALA A 1 94 ? 25.987 -1.454 -28.462 1.00 60.28 94 ALA A C 1
ATOM 712 O O . ALA A 1 94 ? 24.759 -1.336 -28.436 1.00 60.28 94 ALA A O 1
ATOM 713 N N . VAL A 1 95 ? 26.615 -2.625 -28.327 1.00 57.66 95 VAL A N 1
ATOM 714 C CA . VAL A 1 95 ? 25.960 -3.876 -27.969 1.00 57.66 95 VAL A CA 1
ATOM 715 C C . VAL A 1 95 ? 25.539 -3.688 -26.525 1.00 57.66 95 VAL A C 1
ATOM 717 O O . VAL A 1 95 ? 26.246 -4.024 -25.579 1.00 57.66 95 VAL A O 1
ATOM 720 N N . GLN A 1 96 ? 24.410 -3.011 -26.352 1.00 65.88 96 GLN A N 1
ATOM 721 C CA . GLN A 1 96 ? 23.859 -2.743 -25.050 1.00 65.88 96 GLN A CA 1
ATOM 722 C C . GLN A 1 96 ? 23.411 -4.086 -24.504 1.00 65.88 96 GLN A C 1
ATOM 724 O O . GLN A 1 96 ? 22.551 -4.758 -25.080 1.00 65.88 96 GLN A O 1
ATOM 729 N N . SER A 1 97 ? 24.036 -4.500 -23.405 1.00 72.38 97 SER A N 1
ATOM 730 C CA . SER A 1 97 ? 23.689 -5.765 -22.787 1.00 72.38 97 SER A CA 1
ATOM 731 C C . SER A 1 97 ? 22.205 -5.720 -22.432 1.00 72.38 97 SER A C 1
ATOM 733 O O . SER A 1 97 ? 21.728 -4.795 -21.766 1.00 72.38 97 SER A O 1
ATOM 735 N N . ARG A 1 98 ? 21.461 -6.726 -22.898 1.00 77.81 98 ARG A N 1
ATOM 736 C CA . ARG A 1 98 ? 20.031 -6.934 -22.621 1.00 77.81 98 ARG A CA 1
ATOM 737 C C . ARG A 1 98 ? 19.689 -6.679 -21.143 1.00 77.81 98 ARG A C 1
ATOM 739 O O . ARG A 1 98 ? 18.630 -6.140 -20.835 1.00 77.81 98 ARG A O 1
ATOM 746 N N . ASN A 1 99 ? 20.628 -6.970 -20.244 1.00 79.75 99 ASN A N 1
ATOM 747 C CA . ASN A 1 99 ? 20.542 -6.766 -18.799 1.00 79.75 99 ASN A CA 1
ATOM 748 C C . ASN A 1 99 ? 20.311 -5.301 -18.389 1.00 79.75 99 ASN A C 1
ATOM 750 O O . ASN A 1 99 ? 19.459 -5.044 -17.543 1.00 79.75 99 ASN A O 1
ATOM 754 N N . THR A 1 100 ? 21.002 -4.331 -18.997 1.00 80.75 100 THR A N 1
ATOM 755 C CA . THR A 1 100 ? 20.861 -2.907 -18.621 1.00 80.75 100 THR A CA 1
ATOM 756 C C . THR A 1 100 ? 19.457 -2.377 -18.904 1.00 80.75 100 THR A C 1
ATOM 758 O O . THR A 1 100 ? 18.852 -1.738 -18.048 1.00 80.75 100 THR A O 1
ATOM 761 N N . THR A 1 101 ? 18.883 -2.720 -20.060 1.00 82.25 101 THR A N 1
ATOM 762 C CA . THR A 1 101 ? 17.507 -2.326 -20.411 1.00 82.25 101 THR A CA 1
ATOM 763 C C . THR A 1 101 ? 16.466 -2.921 -19.458 1.00 82.25 101 THR A C 1
ATOM 765 O O . THR A 1 101 ? 15.500 -2.249 -19.099 1.00 82.25 101 THR A O 1
ATOM 768 N N . ILE A 1 102 ? 16.687 -4.154 -18.986 1.00 85.00 102 ILE A N 1
ATOM 769 C CA . ILE A 1 102 ? 15.807 -4.823 -18.019 1.00 85.00 102 ILE A CA 1
ATOM 770 C C . ILE A 1 102 ? 15.885 -4.135 -16.652 1.00 85.00 102 ILE A C 1
ATOM 772 O O . ILE A 1 102 ? 14.844 -3.885 -16.048 1.00 85.00 102 ILE A O 1
ATOM 776 N N . LEU A 1 103 ? 17.090 -3.799 -16.179 1.00 85.25 103 LEU A N 1
ATOM 777 C CA . LEU A 1 103 ? 17.287 -3.116 -14.897 1.00 85.25 103 LEU A CA 1
ATOM 778 C C . LEU A 1 103 ? 16.657 -1.718 -14.888 1.00 85.25 103 LEU A C 1
ATOM 780 O O . LEU A 1 103 ? 15.976 -1.366 -13.929 1.00 85.25 103 LEU A O 1
ATOM 784 N N . LEU A 1 104 ? 16.817 -0.955 -15.972 1.00 86.62 104 LEU A N 1
ATOM 785 C CA . LEU A 1 104 ? 16.213 0.373 -16.127 1.00 86.62 104 LEU A CA 1
ATOM 786 C C . LEU A 1 104 ? 14.684 0.320 -16.194 1.00 86.62 104 LEU A C 1
ATOM 788 O O . LEU A 1 104 ? 13.990 1.157 -15.616 1.00 86.62 104 LEU A O 1
ATOM 792 N N . ALA A 1 105 ? 14.135 -0.679 -16.885 1.00 87.69 105 ALA A N 1
ATOM 793 C CA . ALA A 1 105 ? 12.698 -0.895 -16.886 1.00 87.69 105 ALA A CA 1
ATOM 794 C C . ALA A 1 105 ? 12.205 -1.259 -15.478 1.00 87.69 105 ALA A C 1
ATOM 796 O O . ALA A 1 105 ? 11.217 -0.695 -15.010 1.00 87.69 105 ALA A O 1
ATOM 797 N N . ALA A 1 106 ? 12.896 -2.172 -14.789 1.00 86.50 106 ALA A N 1
ATOM 798 C CA . ALA A 1 106 ? 12.538 -2.609 -13.444 1.00 86.50 106 ALA A CA 1
ATOM 799 C C . ALA A 1 106 ? 12.591 -1.462 -12.424 1.00 86.50 106 ALA A C 1
ATOM 801 O O . ALA A 1 106 ? 11.643 -1.306 -11.658 1.00 86.50 106 ALA A O 1
ATOM 802 N N . SER A 1 107 ? 13.634 -0.627 -12.449 1.00 88.12 107 SER A N 1
ATOM 803 C CA . SER A 1 107 ? 13.752 0.522 -11.543 1.00 88.12 107 SER A CA 1
ATOM 804 C C . SER A 1 107 ? 12.607 1.515 -11.736 1.00 88.12 107 SER A C 1
ATOM 806 O O . SER A 1 107 ? 11.979 1.920 -10.761 1.00 88.12 107 SER A O 1
ATOM 808 N N . ARG A 1 108 ? 12.239 1.822 -12.989 1.00 92.31 108 ARG A N 1
ATOM 809 C CA . ARG A 1 108 ? 11.065 2.652 -13.300 1.00 92.31 108 ARG A CA 1
ATOM 810 C C . ARG A 1 108 ? 9.785 2.062 -12.709 1.00 92.31 108 ARG 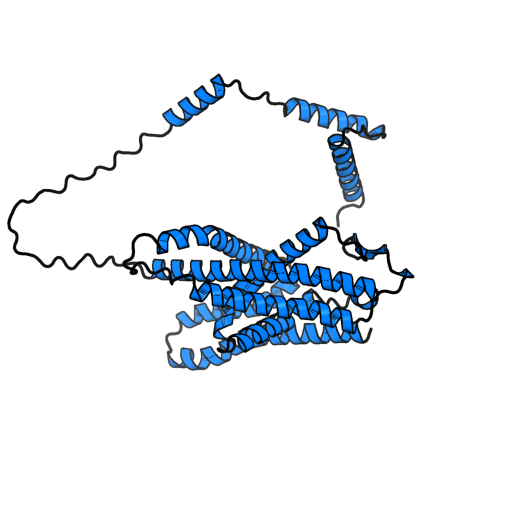A C 1
ATOM 812 O O . ARG A 1 108 ? 9.018 2.787 -12.084 1.00 92.31 108 ARG A O 1
ATOM 819 N N . TRP A 1 109 ? 9.546 0.765 -12.903 1.00 93.12 109 TRP A N 1
ATOM 820 C CA . TRP A 1 109 ? 8.355 0.089 -12.378 1.00 93.12 109 TRP A CA 1
ATOM 821 C C . TRP A 1 109 ? 8.289 0.125 -10.849 1.00 93.12 109 TRP A C 1
ATOM 823 O O . TRP A 1 109 ? 7.234 0.439 -10.299 1.00 93.12 109 TRP A O 1
ATOM 833 N N . ILE A 1 110 ? 9.408 -0.153 -10.176 1.00 90.38 110 ILE A N 1
ATOM 834 C CA . ILE A 1 110 ? 9.512 -0.103 -8.713 1.00 90.38 110 ILE A CA 1
ATOM 835 C C . ILE A 1 110 ? 9.249 1.320 -8.223 1.00 90.38 110 ILE A C 1
ATOM 837 O O . ILE A 1 110 ? 8.398 1.512 -7.362 1.00 90.38 110 ILE A O 1
ATOM 841 N N . ALA A 1 111 ? 9.908 2.321 -8.807 1.00 92.94 111 ALA A N 1
ATOM 842 C CA . ALA A 1 111 ? 9.739 3.711 -8.406 1.00 92.94 111 ALA A CA 1
ATOM 843 C C . ALA A 1 111 ? 8.294 4.206 -8.597 1.00 92.94 111 ALA A C 1
ATOM 845 O O . ALA A 1 111 ? 7.750 4.843 -7.698 1.00 92.94 111 ALA A O 1
ATOM 846 N N . ILE A 1 112 ? 7.633 3.862 -9.712 1.00 95.75 112 ILE A N 1
ATOM 847 C CA . ILE A 1 112 ? 6.207 4.175 -9.918 1.00 95.75 112 ILE A CA 1
ATOM 848 C C . ILE A 1 112 ? 5.348 3.513 -8.833 1.00 95.75 112 ILE A C 1
ATOM 850 O O . ILE A 1 112 ? 4.468 4.167 -8.272 1.00 95.75 112 ILE A O 1
ATOM 854 N N . GLY A 1 113 ? 5.604 2.240 -8.515 1.00 95.06 113 GLY A N 1
ATOM 855 C CA . GLY A 1 113 ? 4.903 1.523 -7.449 1.00 95.06 113 GLY A CA 1
ATOM 856 C C . GLY A 1 113 ? 5.078 2.191 -6.085 1.00 95.06 113 GLY A C 1
ATOM 857 O O . GLY A 1 113 ? 4.098 2.420 -5.388 1.00 95.06 113 GLY A O 1
ATOM 858 N N . VAL A 1 114 ? 6.301 2.591 -5.738 1.00 95.44 114 VAL A N 1
ATOM 859 C CA . VAL A 1 114 ? 6.609 3.263 -4.467 1.00 95.44 114 VAL A CA 1
ATOM 860 C C . VAL A 1 114 ? 5.924 4.622 -4.374 1.00 95.44 114 VAL A C 1
ATOM 862 O O . VAL A 1 114 ? 5.259 4.888 -3.380 1.00 95.44 114 VAL A O 1
ATOM 865 N N . ILE A 1 115 ? 6.030 5.466 -5.405 1.00 97.06 115 ILE A N 1
ATOM 866 C CA . ILE A 1 115 ? 5.439 6.814 -5.392 1.00 97.06 115 ILE A CA 1
ATOM 867 C C . ILE A 1 115 ? 3.908 6.735 -5.337 1.00 97.06 115 ILE A C 1
ATOM 869 O O . ILE A 1 115 ? 3.282 7.428 -4.536 1.00 97.06 115 ILE A O 1
ATOM 873 N N . SER A 1 116 ? 3.299 5.885 -6.170 1.00 97.88 116 SER A N 1
ATOM 874 C CA . SER A 1 116 ? 1.839 5.707 -6.185 1.00 97.88 116 SER A CA 1
ATOM 875 C C . SER A 1 116 ? 1.315 5.116 -4.880 1.00 97.88 116 SER A C 1
ATOM 877 O O . SER A 1 116 ? 0.332 5.616 -4.337 1.00 97.88 116 SER A O 1
ATOM 879 N N . GLY A 1 117 ? 2.012 4.108 -4.355 1.00 97.00 117 GLY A N 1
ATOM 880 C CA . GLY A 1 117 ? 1.757 3.502 -3.059 1.00 97.00 117 GLY A CA 1
ATOM 881 C C . GLY A 1 117 ? 1.807 4.509 -1.920 1.00 97.00 117 GLY A C 1
ATOM 882 O O . GLY A 1 117 ? 0.838 4.652 -1.182 1.00 97.00 117 GLY A O 1
ATOM 883 N N . PHE A 1 118 ? 2.911 5.247 -1.818 1.00 97.12 118 PHE A N 1
ATOM 884 C CA . PHE A 1 118 ? 3.115 6.254 -0.784 1.00 97.12 118 PHE A CA 1
ATOM 885 C C . PHE A 1 118 ? 2.025 7.329 -0.818 1.00 97.12 118 PHE A C 1
ATOM 887 O O . PHE A 1 118 ? 1.382 7.590 0.195 1.00 97.12 118 PHE A O 1
ATOM 894 N N . ALA A 1 119 ? 1.772 7.922 -1.989 1.00 98.00 119 ALA A N 1
ATOM 895 C CA . ALA A 1 119 ? 0.795 8.998 -2.130 1.00 98.00 119 ALA A CA 1
ATOM 896 C C . ALA A 1 119 ? -0.629 8.542 -1.771 1.00 98.00 119 ALA A C 1
ATOM 898 O O . ALA A 1 119 ? -1.332 9.215 -1.020 1.00 98.00 119 ALA A O 1
ATOM 899 N N . ALA A 1 120 ? -1.058 7.388 -2.279 1.00 98.12 120 ALA A N 1
ATOM 900 C CA . ALA A 1 120 ? -2.395 6.868 -2.015 1.00 98.12 120 ALA A CA 1
ATOM 901 C C . ALA A 1 120 ? -2.559 6.355 -0.578 1.00 98.12 120 ALA A C 1
ATOM 903 O O . ALA A 1 120 ? -3.599 6.579 0.038 1.00 98.12 120 ALA A O 1
ATOM 904 N N . GLY A 1 121 ? -1.524 5.718 -0.028 1.00 96.81 121 GLY A N 1
ATOM 905 C CA . GLY A 1 121 ? -1.486 5.293 1.366 1.00 96.81 121 GLY A CA 1
ATOM 906 C C . GLY A 1 121 ? -1.554 6.473 2.332 1.00 96.81 121 GLY A C 1
ATOM 907 O O . GLY A 1 121 ? -2.264 6.401 3.330 1.00 96.81 121 GLY A O 1
ATOM 908 N N . PHE A 1 122 ? -0.897 7.589 2.001 1.00 97.50 122 PHE A N 1
ATOM 909 C CA . PHE A 1 122 ? -0.989 8.826 2.775 1.00 97.50 122 PHE A CA 1
ATOM 910 C C . PHE A 1 122 ? -2.432 9.339 2.848 1.00 97.50 122 PHE A C 1
ATOM 912 O O . PHE A 1 122 ? -2.951 9.609 3.931 1.00 97.50 122 PHE A O 1
ATOM 919 N N . VAL A 1 123 ? -3.116 9.401 1.700 1.00 98.19 123 VAL A N 1
ATOM 920 C CA . VAL A 1 123 ? -4.531 9.800 1.624 1.00 98.19 123 VAL A CA 1
ATOM 921 C C . VAL A 1 123 ? -5.430 8.820 2.383 1.00 98.19 123 VAL A C 1
ATOM 923 O O . VAL A 1 123 ? -6.330 9.245 3.103 1.00 98.19 123 VAL A O 1
ATOM 926 N N . ALA A 1 124 ? -5.176 7.515 2.275 1.00 96.94 124 ALA A N 1
ATOM 927 C CA . ALA A 1 124 ? -5.920 6.508 3.022 1.00 96.94 124 ALA A CA 1
ATOM 928 C C . ALA A 1 124 ? -5.706 6.635 4.541 1.00 96.94 124 ALA A C 1
ATOM 930 O O . ALA A 1 124 ? -6.666 6.519 5.295 1.00 96.94 124 ALA A O 1
ATOM 931 N N . GLY A 1 125 ? -4.492 6.948 5.005 1.00 94.94 125 GLY A N 1
ATOM 932 C CA . GLY A 1 125 ? -4.218 7.214 6.421 1.00 94.94 125 GLY A CA 1
ATOM 933 C C . GLY A 1 125 ? -4.971 8.441 6.948 1.00 94.94 125 GLY A C 1
ATOM 934 O O . GLY A 1 125 ? -5.556 8.393 8.031 1.00 94.94 125 GLY A O 1
ATOM 935 N N . LEU A 1 126 ? -5.064 9.509 6.146 1.00 96.62 126 LEU A N 1
ATOM 936 C CA . LEU A 1 126 ? -5.929 10.654 6.458 1.00 96.62 126 LEU A CA 1
ATOM 937 C C . LEU A 1 126 ? -7.409 10.252 6.522 1.00 96.62 126 LEU A C 1
ATOM 939 O O . LEU A 1 126 ? -8.125 10.686 7.423 1.00 96.62 126 LEU A O 1
ATOM 943 N N . TRP A 1 127 ? -7.868 9.392 5.610 1.00 96.75 127 TRP A N 1
ATOM 944 C CA . TRP A 1 127 ? -9.233 8.870 5.646 1.00 96.75 127 TRP A CA 1
ATOM 945 C C . TRP A 1 127 ? -9.516 8.070 6.921 1.00 96.75 127 TRP A C 1
ATOM 947 O O . TRP A 1 127 ? -10.557 8.262 7.542 1.00 96.75 127 TRP A O 1
ATOM 957 N N . VAL A 1 128 ? -8.584 7.224 7.365 1.00 94.56 128 VAL A N 1
ATOM 958 C CA . VAL A 1 128 ? -8.734 6.471 8.620 1.00 94.56 128 VAL A CA 1
ATOM 959 C C . VAL A 1 128 ? -8.908 7.417 9.811 1.00 94.56 128 VAL A C 1
ATOM 961 O O . VAL A 1 128 ? -9.744 7.166 10.679 1.00 94.56 128 VAL A O 1
ATOM 964 N N . ARG A 1 129 ? -8.207 8.559 9.829 1.00 93.25 129 ARG A N 1
ATOM 965 C CA . ARG A 1 129 ? -8.412 9.591 10.858 1.00 93.25 129 ARG A CA 1
ATOM 966 C C . ARG A 1 129 ? -9.841 10.138 10.845 1.00 93.25 129 ARG A C 1
ATOM 968 O O . ARG A 1 129 ? -10.439 10.318 11.905 1.00 93.25 129 ARG A O 1
ATOM 975 N N . ILE A 1 130 ? -10.389 10.386 9.655 1.00 94.38 130 ILE A N 1
ATOM 976 C CA . ILE A 1 130 ? -11.779 10.826 9.483 1.00 94.38 130 ILE A CA 1
ATOM 977 C C . ILE A 1 130 ? -12.741 9.731 9.963 1.00 94.38 130 ILE A C 1
ATOM 979 O O . ILE A 1 130 ? -13.663 10.033 10.715 1.00 94.38 130 ILE A O 1
ATOM 983 N N . ALA A 1 131 ? -12.501 8.466 9.611 1.00 93.81 131 ALA A N 1
ATOM 984 C CA . ALA A 1 131 ? -13.311 7.333 10.057 1.00 93.81 131 ALA A CA 1
ATOM 985 C C . ALA A 1 131 ? -13.344 7.219 11.592 1.00 93.81 131 ALA A C 1
ATOM 987 O O . ALA A 1 131 ? -14.422 7.155 12.178 1.00 93.81 131 ALA A O 1
ATOM 988 N N . MET A 1 132 ? -12.186 7.319 12.255 1.00 92.31 132 MET A N 1
ATOM 989 C CA . MET A 1 132 ? -12.093 7.344 13.722 1.00 92.31 132 MET A CA 1
ATOM 990 C C . MET A 1 132 ? -12.864 8.522 14.332 1.00 92.31 132 MET A C 1
ATOM 992 O O . MET A 1 132 ? -13.508 8.384 15.373 1.00 92.31 132 MET A O 1
ATOM 996 N N . ARG A 1 133 ? -12.835 9.694 13.683 1.00 90.19 133 ARG A N 1
ATOM 997 C CA . ARG A 1 133 ? -13.604 10.861 14.134 1.00 90.19 133 ARG A CA 1
ATOM 998 C C . ARG A 1 133 ? -15.108 10.627 14.007 1.00 90.19 133 ARG A C 1
ATOM 1000 O O . ARG A 1 133 ? -15.838 10.968 14.934 1.00 90.19 133 ARG A O 1
ATOM 1007 N N . LEU A 1 134 ? -15.559 10.049 12.896 1.00 92.44 134 LEU A N 1
ATOM 1008 C CA . LEU A 1 134 ? -16.966 9.713 12.678 1.00 92.44 134 LEU A CA 1
ATOM 1009 C C . LEU A 1 134 ? -17.451 8.679 13.704 1.00 92.44 134 LEU A C 1
ATOM 1011 O O . LEU A 1 134 ? -18.490 8.892 14.325 1.00 92.44 134 LEU A O 1
ATOM 1015 N N . ALA A 1 135 ? -16.659 7.636 13.962 1.00 90.50 135 ALA A N 1
ATOM 1016 C CA . ALA A 1 135 ? -16.926 6.650 15.010 1.00 90.50 135 ALA A CA 1
ATOM 1017 C C . ALA A 1 135 ? -17.069 7.314 16.394 1.00 90.50 135 ALA A C 1
ATOM 1019 O O . ALA A 1 135 ? -18.040 7.079 17.113 1.00 90.50 135 ALA A O 1
ATOM 1020 N N . GLY A 1 136 ? -16.159 8.234 16.739 1.00 88.50 136 GLY A N 1
ATOM 1021 C CA . GLY A 1 136 ? -16.206 8.984 17.998 1.00 88.50 136 GLY A CA 1
ATOM 1022 C C . GLY A 1 136 ? -17.427 9.905 18.147 1.00 88.50 136 GLY A C 1
ATOM 1023 O O . GLY A 1 136 ? -17.928 10.078 19.256 1.00 88.50 136 GLY A O 1
ATOM 1024 N N . ILE A 1 137 ? -17.945 10.476 17.052 1.00 90.06 137 ILE A N 1
ATOM 1025 C CA . ILE A 1 137 ? -19.173 11.294 17.076 1.00 90.06 137 ILE A CA 1
ATOM 1026 C C . ILE A 1 137 ? -20.402 10.416 17.343 1.00 90.06 137 ILE A C 1
ATOM 1028 O O . ILE A 1 137 ? -21.253 10.789 18.149 1.00 90.06 137 ILE A O 1
ATOM 1032 N N . LEU A 1 138 ? -20.457 9.239 16.712 1.00 89.62 138 LEU A N 1
ATOM 1033 C CA . LEU A 1 138 ? -21.548 8.265 16.846 1.00 89.62 138 LEU A CA 1
ATOM 1034 C C . LEU A 1 138 ? -21.474 7.426 18.134 1.00 89.62 138 LEU A C 1
ATOM 1036 O O . LEU A 1 138 ? -22.342 6.594 18.391 1.00 89.62 138 LEU A O 1
ATOM 1040 N N . THR A 1 139 ? -20.434 7.629 18.940 1.00 87.88 139 THR A N 1
ATOM 1041 C CA . THR A 1 139 ? -20.226 6.947 20.216 1.00 87.88 139 THR A CA 1
ATOM 1042 C C . THR A 1 139 ? -21.104 7.548 21.320 1.00 87.88 139 THR A C 1
ATOM 1044 O O . THR A 1 139 ? -21.263 8.768 21.406 1.00 87.88 139 THR A O 1
ATOM 1047 N N . VAL A 1 140 ? -21.617 6.688 22.211 1.00 82.31 140 VAL A N 1
ATOM 1048 C CA . VAL A 1 140 ? -22.369 7.074 23.421 1.00 82.31 140 VAL A CA 1
ATOM 1049 C C . VAL A 1 140 ? -21.521 7.986 24.312 1.00 82.31 140 VAL A C 1
ATOM 1051 O O . VAL A 1 140 ? -20.343 7.719 24.534 1.00 82.31 140 VAL A O 1
ATOM 1054 N N . GLU A 1 141 ? -22.118 9.034 24.879 1.00 77.81 141 GLU A N 1
ATOM 1055 C CA . GLU A 1 141 ? -21.418 10.059 25.673 1.00 77.81 141 GLU A CA 1
ATOM 1056 C C . GLU A 1 141 ? -20.521 9.499 26.782 1.00 77.81 141 GLU A C 1
ATOM 1058 O O . GLU A 1 141 ? -19.424 10.011 26.988 1.00 77.81 141 GLU A O 1
ATOM 1063 N N . ARG A 1 142 ? -20.920 8.390 27.418 1.00 78.38 142 ARG A N 1
ATOM 1064 C CA . ARG A 1 142 ? -20.142 7.709 28.468 1.00 78.38 142 ARG A CA 1
ATOM 1065 C C . ARG A 1 142 ? -18.781 7.173 27.999 1.00 78.38 142 ARG A C 1
ATOM 1067 O O . ARG A 1 142 ? -17.886 7.006 28.820 1.00 78.38 142 ARG A O 1
ATOM 1074 N N . ASN A 1 143 ? -18.624 6.897 26.707 1.00 78.19 143 ASN A N 1
ATOM 1075 C CA . ASN A 1 143 ? -17.392 6.354 26.131 1.00 78.19 143 ASN A CA 1
ATOM 1076 C C . ASN A 1 143 ? -16.488 7.449 25.530 1.00 78.19 143 ASN A C 1
ATOM 1078 O O . ASN A 1 143 ? -15.412 7.141 25.015 1.00 78.19 143 ASN A O 1
ATOM 1082 N N . ARG A 1 144 ? -16.900 8.725 25.572 1.00 75.50 144 ARG A N 1
ATOM 1083 C CA . ARG A 1 144 ? -16.080 9.846 25.091 1.00 75.50 144 ARG A CA 1
ATOM 1084 C C . ARG A 1 144 ? -14.949 10.127 26.083 1.00 75.50 144 ARG A C 1
ATOM 1086 O O . ARG A 1 144 ? -15.178 10.176 27.285 1.00 75.50 144 ARG A O 1
ATOM 1093 N N . GLY A 1 145 ? -13.731 10.321 25.573 1.00 70.06 145 GLY A N 1
ATOM 1094 C CA . GLY A 1 145 ? -12.544 10.561 26.404 1.00 70.06 145 GLY A CA 1
ATOM 1095 C C . GLY A 1 145 ? -11.891 9.303 26.987 1.00 70.06 145 GLY A C 1
ATOM 1096 O O . GLY A 1 145 ? -10.931 9.427 27.740 1.00 70.06 145 GLY A O 1
ATOM 1097 N N . LEU A 1 146 ? -12.364 8.102 26.629 1.00 79.19 146 LEU A N 1
ATOM 1098 C CA . LEU A 1 146 ? -11.630 6.866 26.906 1.00 79.19 146 LEU A CA 1
ATOM 1099 C C . LEU A 1 146 ? -10.389 6.759 26.007 1.00 79.19 146 LEU A C 1
ATOM 1101 O O . LEU A 1 146 ? -10.348 7.319 24.907 1.00 79.19 146 LEU A O 1
ATOM 1105 N N . LEU A 1 147 ? -9.388 6.024 26.487 1.00 76.00 147 LEU A N 1
ATOM 1106 C CA . LEU A 1 147 ? -8.246 5.600 25.685 1.00 76.00 147 LEU A CA 1
ATOM 1107 C C . LEU A 1 147 ? -8.658 4.404 24.816 1.00 76.00 147 LEU A C 1
ATOM 1109 O O . LEU A 1 147 ? -9.353 3.498 25.280 1.00 76.00 147 LEU A O 1
ATOM 1113 N N . THR A 1 148 ? -8.256 4.435 23.548 1.00 73.12 148 THR A N 1
ATOM 1114 C CA . THR A 1 148 ? -8.280 3.261 22.655 1.00 73.12 148 THR A CA 1
ATOM 1115 C C . THR A 1 148 ? -7.151 2.292 23.017 1.00 73.12 148 THR A C 1
ATOM 1117 O O . THR A 1 148 ? -6.255 2.652 23.778 1.00 73.12 148 THR A O 1
ATOM 1120 N N . GLU A 1 149 ? -7.138 1.090 22.430 1.00 69.50 149 GLU A N 1
ATOM 1121 C CA . GLU A 1 149 ? -6.030 0.127 22.606 1.00 69.50 149 GLU A CA 1
ATOM 1122 C C . GLU A 1 149 ? -4.657 0.679 22.182 1.00 69.50 149 GLU A C 1
ATOM 1124 O O . GLU A 1 149 ? -3.626 0.186 22.625 1.00 69.50 149 GLU A O 1
ATOM 1129 N N . ASN A 1 150 ? -4.639 1.726 21.353 1.00 66.19 150 ASN A N 1
ATOM 1130 C CA . ASN A 1 150 ? -3.422 2.388 20.882 1.00 66.19 150 ASN A CA 1
ATOM 1131 C C . ASN A 1 150 ? -3.082 3.659 21.683 1.00 66.19 150 ASN A C 1
ATOM 1133 O O . ASN A 1 150 ? -2.476 4.577 21.130 1.00 66.19 150 ASN A O 1
ATOM 1137 N N . ASP A 1 151 ? -3.552 3.770 22.931 1.00 71.12 151 ASP A N 1
ATOM 1138 C CA . ASP A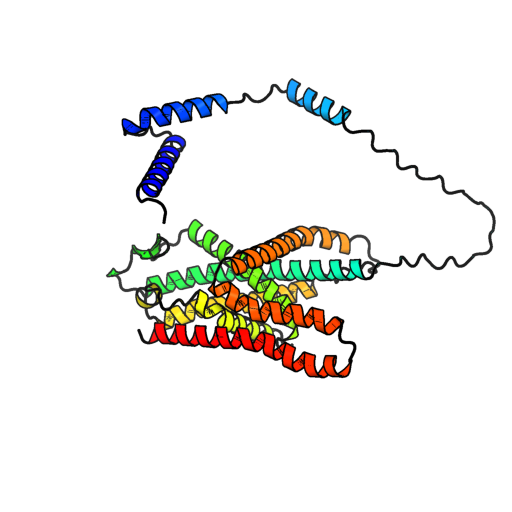 1 151 ? -3.364 4.933 23.817 1.00 71.12 151 ASP A CA 1
ATOM 1139 C C . ASP A 1 151 ? -3.825 6.280 23.222 1.00 71.12 151 ASP A C 1
ATOM 1141 O O . ASP A 1 151 ? -3.465 7.362 23.688 1.00 71.12 151 ASP A O 1
ATOM 1145 N N . ALA A 1 152 ? -4.679 6.250 22.194 1.00 71.94 152 ALA A N 1
ATOM 1146 C CA . ALA A 1 152 ? -5.241 7.460 21.614 1.00 71.94 152 ALA A CA 1
ATOM 1147 C C . ALA A 1 152 ? -6.549 7.830 22.322 1.00 71.94 152 ALA A C 1
ATOM 1149 O O . ALA A 1 152 ? -7.475 7.018 22.390 1.00 71.94 152 ALA A O 1
ATOM 1150 N N . LEU A 1 153 ? -6.642 9.074 22.800 1.00 75.12 153 LEU A N 1
ATOM 1151 C CA . LEU A 1 153 ? -7.870 9.667 23.335 1.00 75.12 153 LEU A CA 1
ATOM 1152 C C . LEU A 1 153 ? -8.946 9.758 22.245 1.00 75.12 153 LEU A C 1
ATOM 1154 O O . LEU A 1 153 ? -8.788 10.454 21.233 1.00 75.12 153 LEU A O 1
ATOM 1158 N N . VAL A 1 154 ? -10.072 9.081 22.470 1.00 71.31 154 VAL A N 1
ATOM 1159 C CA . VAL A 1 154 ? -11.197 9.047 21.529 1.00 71.31 154 VAL A CA 1
ATOM 1160 C C . VAL A 1 154 ? -11.771 10.452 21.354 1.00 71.31 154 VAL A C 1
ATOM 1162 O O . VAL A 1 154 ? -12.281 11.062 22.294 1.00 71.31 154 VAL A O 1
ATOM 1165 N N . GLY A 1 155 ? -11.717 10.961 20.121 1.00 68.19 155 GLY A N 1
ATOM 1166 C CA . GLY A 1 155 ? -12.306 12.247 19.750 1.00 68.19 155 GLY A CA 1
ATOM 1167 C C . GLY A 1 155 ? -11.363 13.454 19.805 1.00 68.19 155 GLY A C 1
ATOM 1168 O O . GLY A 1 155 ? -11.829 14.566 19.561 1.00 68.19 155 GLY A O 1
ATOM 1169 N N . GLN A 1 156 ? -10.061 13.286 20.049 1.00 76.56 156 GLN A N 1
ATOM 1170 C CA . GLN A 1 156 ? -9.100 14.388 19.915 1.00 76.56 156 GLN A CA 1
ATOM 1171 C C . GLN A 1 156 ? -8.344 14.338 18.581 1.00 76.56 156 GLN A C 1
ATOM 1173 O O . GLN A 1 156 ? -7.709 13.347 18.221 1.00 76.56 156 GLN A O 1
ATOM 1178 N N . LEU A 1 157 ? -8.410 15.446 17.837 1.00 78.50 157 LEU A N 1
ATOM 1179 C CA . LEU A 1 157 ? -7.673 15.653 16.592 1.00 78.50 157 LEU A CA 1
ATOM 1180 C C . LEU A 1 157 ? -6.335 16.317 16.915 1.00 78.50 157 LEU A C 1
ATOM 1182 O O . LEU A 1 157 ? -6.184 17.531 16.864 1.00 78.50 157 LEU A O 1
ATOM 1186 N N . THR A 1 158 ? -5.348 15.499 17.261 1.00 87.56 158 THR A N 1
ATOM 1187 C CA . THR A 1 158 ? -3.955 15.947 17.306 1.00 87.56 158 THR A CA 1
ATOM 1188 C C . THR A 1 158 ? -3.390 15.996 15.886 1.00 87.56 158 THR A C 1
ATOM 1190 O O . THR A 1 158 ? -3.621 15.078 15.083 1.00 87.56 158 THR A O 1
ATOM 1193 N N . ILE A 1 159 ? -2.670 17.075 15.560 1.00 89.75 159 ILE A N 1
ATOM 1194 C CA . ILE A 1 159 ? -1.951 17.212 14.282 1.00 89.75 159 ILE A CA 1
ATOM 1195 C C . ILE A 1 159 ? -0.908 16.100 14.181 1.00 89.75 159 ILE A C 1
ATOM 1197 O O . ILE A 1 159 ? -0.859 15.397 13.176 1.00 89.75 159 ILE A O 1
ATOM 1201 N N . GLU A 1 160 ? -0.164 15.874 15.263 1.00 86.81 160 GLU A N 1
ATOM 1202 C CA . GLU A 1 160 ? 0.846 14.822 15.367 1.00 86.81 160 GLU A CA 1
ATOM 1203 C C . GLU A 1 160 ? 0.272 13.429 15.079 1.00 86.81 160 GLU A C 1
ATOM 1205 O O . GLU A 1 160 ? 0.763 12.736 14.191 1.00 86.81 160 GLU A O 1
ATOM 1210 N N . GLY A 1 161 ? -0.832 13.049 15.733 1.00 86.19 161 GLY A N 1
ATOM 1211 C CA . GLY A 1 161 ? -1.470 11.751 15.497 1.00 86.19 161 GLY A CA 1
ATOM 1212 C C . GLY A 1 161 ? -2.016 11.606 14.074 1.00 86.19 161 GLY A C 1
ATOM 1213 O O . GLY A 1 161 ? -1.988 10.519 13.504 1.00 86.19 161 GLY A O 1
ATOM 1214 N N . THR A 1 162 ? -2.470 12.704 13.464 1.00 92.25 162 THR A N 1
ATOM 1215 C CA . THR A 1 162 ? -2.960 12.699 12.076 1.00 92.25 162 THR A CA 1
ATOM 1216 C C . THR A 1 162 ? -1.819 12.510 11.080 1.00 92.25 162 THR A C 1
ATOM 1218 O O . THR A 1 162 ? -1.931 11.695 10.168 1.00 92.25 162 THR A O 1
ATOM 1221 N N . VAL A 1 163 ? -0.711 13.231 11.267 1.00 92.38 163 VAL A N 1
ATOM 1222 C CA . VAL A 1 163 ? 0.486 13.112 10.424 1.00 92.38 163 VAL A CA 1
ATOM 1223 C C . VAL A 1 163 ? 1.125 11.736 10.593 1.00 92.38 163 VAL A C 1
ATOM 1225 O O . VAL A 1 163 ? 1.446 11.102 9.592 1.00 92.38 163 VAL A O 1
ATOM 1228 N N . SER A 1 164 ? 1.236 11.238 11.828 1.00 87.06 164 SER A N 1
ATOM 1229 C CA . SER A 1 164 ? 1.728 9.889 12.126 1.00 87.06 164 SER A CA 1
ATOM 1230 C C . SER A 1 164 ? 0.915 8.822 11.389 1.00 87.06 164 SER A C 1
ATOM 1232 O O . SER A 1 164 ? 1.478 8.004 10.662 1.00 87.06 164 SER A O 1
ATOM 1234 N N . LEU A 1 165 ? -0.419 8.890 11.467 1.00 88.81 165 LEU A N 1
ATOM 1235 C CA . LEU A 1 165 ? -1.297 7.930 10.799 1.00 88.81 165 LEU A CA 1
ATOM 1236 C C . LEU A 1 165 ? -1.237 8.035 9.267 1.00 88.81 165 LEU A C 1
ATOM 1238 O O . LEU A 1 165 ? -1.281 7.018 8.574 1.00 88.81 165 LEU A O 1
ATOM 1242 N N . ALA A 1 166 ? -1.095 9.247 8.727 1.00 94.81 166 ALA A N 1
ATOM 1243 C CA . ALA A 1 166 ? -0.905 9.458 7.295 1.00 94.81 166 ALA A CA 1
ATOM 1244 C C . ALA A 1 166 ? 0.434 8.880 6.808 1.00 94.81 166 ALA A C 1
ATOM 1246 O O . ALA A 1 166 ? 0.469 8.182 5.798 1.00 94.81 166 ALA A O 1
ATOM 1247 N N . ILE A 1 167 ? 1.528 9.098 7.544 1.00 92.62 167 ILE A N 1
ATOM 1248 C CA . ILE A 1 167 ? 2.843 8.517 7.231 1.00 92.62 167 ILE A CA 1
ATOM 1249 C C . ILE A 1 167 ? 2.793 6.992 7.338 1.00 92.62 167 ILE A C 1
ATOM 1251 O O . ILE A 1 167 ? 3.277 6.301 6.443 1.00 92.62 167 ILE A O 1
ATOM 1255 N N . PHE A 1 168 ? 2.166 6.452 8.383 1.00 87.75 168 PHE A N 1
ATOM 1256 C CA . PHE A 1 168 ? 1.986 5.012 8.546 1.00 87.75 168 PHE A CA 1
ATOM 1257 C C . PHE A 1 168 ? 1.206 4.405 7.372 1.00 87.75 168 PHE A C 1
ATOM 1259 O O . PHE A 1 168 ? 1.652 3.434 6.754 1.00 87.75 168 PHE A O 1
ATOM 1266 N N . GLY A 1 169 ? 0.093 5.038 6.989 1.00 92.44 169 GLY A N 1
ATOM 1267 C CA . GLY A 1 169 ? -0.670 4.679 5.798 1.00 92.44 169 GLY A CA 1
ATOM 1268 C C . GLY A 1 169 ? 0.175 4.742 4.525 1.00 92.44 169 GLY A C 1
ATOM 1269 O O . GLY A 1 169 ? 0.104 3.830 3.705 1.00 92.44 169 GLY A O 1
ATOM 1270 N N . ALA A 1 170 ? 1.023 5.762 4.369 1.00 94.25 170 ALA A N 1
ATOM 1271 C CA . ALA A 1 170 ? 1.928 5.904 3.229 1.00 94.25 170 ALA A CA 1
ATOM 1272 C C . ALA A 1 170 ? 2.947 4.757 3.152 1.00 94.25 170 ALA A C 1
ATOM 1274 O O . ALA A 1 170 ? 3.154 4.190 2.079 1.00 94.25 170 ALA A O 1
ATOM 1275 N N . MET A 1 171 ? 3.531 4.363 4.286 1.00 87.81 171 MET A N 1
ATOM 1276 C CA . MET A 1 171 ? 4.486 3.253 4.364 1.00 87.81 171 MET A CA 1
ATOM 1277 C C . MET A 1 171 ? 3.843 1.912 3.994 1.00 87.81 171 MET A C 1
ATOM 1279 O O . MET A 1 171 ? 4.404 1.168 3.189 1.00 87.81 171 MET A O 1
ATOM 1283 N N . ILE A 1 172 ? 2.639 1.625 4.498 1.00 87.00 172 ILE A N 1
ATOM 1284 C CA . ILE A 1 172 ? 1.863 0.444 4.075 1.00 87.00 172 ILE A CA 1
ATOM 1285 C C . ILE A 1 172 ? 1.486 0.553 2.591 1.00 87.00 172 ILE A C 1
ATOM 1287 O O . ILE A 1 172 ? 1.572 -0.417 1.834 1.00 87.00 172 ILE A O 1
ATOM 1291 N N . GLY A 1 173 ? 1.116 1.755 2.152 1.00 94.00 173 GLY A N 1
ATOM 1292 C CA . GLY A 1 173 ? 0.776 2.064 0.773 1.00 94.00 173 GLY A CA 1
ATOM 1293 C C . GLY A 1 173 ? 1.893 1.715 -0.204 1.00 94.00 173 GLY A C 1
ATOM 1294 O O . GLY A 1 173 ? 1.596 1.180 -1.268 1.00 94.00 173 GLY A O 1
ATOM 1295 N N . VAL A 1 174 ? 3.169 1.919 0.152 1.00 92.25 174 VAL A N 1
ATOM 1296 C CA . VAL A 1 174 ? 4.326 1.507 -0.672 1.00 92.25 174 VAL A CA 1
ATOM 1297 C C . VAL A 1 174 ? 4.257 0.020 -1.027 1.00 92.25 174 VAL A C 1
ATOM 1299 O O . VAL A 1 174 ? 4.403 -0.337 -2.198 1.00 92.25 174 VAL A O 1
ATOM 1302 N N . ALA A 1 175 ? 3.975 -0.846 -0.050 1.00 86.50 175 ALA A N 1
ATOM 1303 C CA . ALA A 1 175 ? 3.802 -2.274 -0.305 1.00 86.50 175 ALA A CA 1
ATOM 1304 C C . ALA A 1 175 ? 2.606 -2.526 -1.240 1.00 86.50 175 ALA A C 1
ATOM 1306 O O . ALA A 1 175 ? 2.734 -3.258 -2.225 1.00 86.50 175 ALA A O 1
ATOM 1307 N N . GLY A 1 176 ? 1.477 -1.850 -1.001 1.00 89.94 176 GLY A N 1
ATOM 1308 C CA . GLY A 1 176 ? 0.304 -1.898 -1.879 1.00 89.94 176 GLY A CA 1
ATOM 1309 C C . GLY A 1 176 ? 0.608 -1.475 -3.322 1.00 89.94 176 GLY A C 1
ATOM 1310 O O . GLY A 1 176 ? 0.173 -2.131 -4.266 1.00 89.94 176 GLY A O 1
ATOM 1311 N N . GLY A 1 177 ? 1.406 -0.426 -3.520 1.00 94.75 177 GLY A N 1
ATOM 1312 C CA . GLY A 1 177 ? 1.798 0.072 -4.838 1.00 94.75 177 GLY A CA 1
ATOM 1313 C C . GLY A 1 177 ? 2.701 -0.896 -5.601 1.00 94.75 177 GLY A C 1
ATOM 1314 O O . GLY A 1 177 ? 2.522 -1.109 -6.802 1.00 94.75 177 GLY A O 1
ATOM 1315 N N . LEU A 1 178 ? 3.621 -1.569 -4.909 1.00 88.88 178 LEU A N 1
ATOM 1316 C CA . LEU A 1 178 ? 4.430 -2.638 -5.500 1.00 88.88 178 LEU A CA 1
ATOM 1317 C C . LEU A 1 178 ? 3.572 -3.847 -5.895 1.00 88.88 178 LEU A C 1
ATOM 1319 O O . LEU A 1 178 ? 3.726 -4.384 -6.998 1.00 88.88 178 LEU A O 1
ATOM 1323 N N . VAL A 1 179 ? 2.619 -4.232 -5.039 1.00 87.12 179 VAL A N 1
ATOM 1324 C CA . VAL A 1 179 ? 1.634 -5.278 -5.350 1.00 87.12 179 VAL A CA 1
ATOM 1325 C C . VAL A 1 179 ? 0.781 -4.873 -6.552 1.00 87.12 179 VAL A C 1
ATOM 1327 O O . VAL A 1 179 ? 0.566 -5.698 -7.440 1.00 87.12 179 VAL A O 1
ATOM 1330 N N . TYR A 1 180 ? 0.354 -3.612 -6.658 1.00 94.94 180 TYR A N 1
ATOM 1331 C CA . TYR A 1 180 ? -0.364 -3.114 -7.833 1.00 94.94 180 TYR A CA 1
ATOM 1332 C C . TYR A 1 180 ? 0.456 -3.290 -9.106 1.00 94.94 180 TYR A C 1
ATOM 1334 O O . TYR A 1 180 ? -0.032 -3.874 -10.066 1.00 94.94 180 TYR A O 1
ATOM 1342 N N . ILE A 1 181 ? 1.718 -2.859 -9.134 1.00 93.50 181 ILE A N 1
ATOM 1343 C CA . ILE A 1 181 ? 2.562 -3.001 -10.330 1.00 93.50 181 ILE A CA 1
ATOM 1344 C C . ILE A 1 181 ? 2.748 -4.473 -10.718 1.00 93.50 181 ILE A C 1
ATOM 1346 O O . ILE A 1 181 ? 2.649 -4.816 -11.902 1.00 93.50 181 ILE A O 1
ATOM 1350 N N . ALA A 1 182 ? 2.939 -5.357 -9.736 1.00 86.25 182 ALA A N 1
ATOM 1351 C CA . ALA A 1 182 ? 3.003 -6.797 -9.969 1.00 86.25 182 ALA A CA 1
ATOM 1352 C C . ALA A 1 182 ? 1.681 -7.351 -10.530 1.00 86.25 182 ALA A C 1
ATOM 1354 O O . ALA A 1 182 ? 1.696 -8.248 -11.387 1.00 86.25 182 ALA A O 1
ATOM 1355 N N . THR A 1 183 ? 0.551 -6.792 -10.078 1.00 87.88 183 THR A N 1
ATOM 1356 C CA . THR A 1 183 ? -0.791 -7.294 -10.373 1.00 87.88 183 THR A CA 1
ATOM 1357 C C . THR A 1 183 ? -1.531 -6.624 -11.522 1.00 87.88 183 THR A C 1
ATOM 1359 O O . THR A 1 183 ? -2.456 -7.219 -12.074 1.00 87.88 183 THR A O 1
ATOM 1362 N N . ARG A 1 184 ? -1.087 -5.452 -11.989 1.00 92.56 184 ARG A N 1
ATOM 1363 C CA . ARG A 1 184 ? -1.846 -4.596 -12.918 1.00 92.56 184 ARG A CA 1
ATOM 1364 C C . ARG A 1 184 ? -2.258 -5.293 -14.208 1.00 92.56 184 ARG A C 1
ATOM 1366 O O . ARG A 1 184 ? -3.286 -4.994 -14.795 1.00 92.56 184 ARG A O 1
ATOM 1373 N N . ARG A 1 185 ? -1.437 -6.242 -14.660 1.00 89.88 185 ARG A N 1
ATOM 1374 C CA . ARG A 1 185 ? -1.634 -7.029 -15.888 1.00 89.88 185 ARG A CA 1
ATOM 1375 C C . ARG A 1 185 ? -2.758 -8.066 -15.795 1.00 89.88 185 ARG A C 1
ATOM 1377 O O . ARG A 1 185 ? -3.017 -8.752 -16.783 1.00 89.88 185 ARG A O 1
ATOM 1384 N N . TRP A 1 186 ? -3.308 -8.271 -14.604 1.00 86.31 186 TRP A N 1
ATOM 1385 C CA . TRP A 1 186 ? -4.439 -9.155 -14.325 1.00 86.31 186 TRP A CA 1
ATOM 1386 C C . TRP A 1 186 ? -5.737 -8.394 -14.112 1.00 86.31 186 TRP A C 1
ATOM 1388 O O . TRP A 1 186 ? -6.807 -8.984 -14.193 1.00 86.31 186 TRP A O 1
ATOM 1398 N N . LEU A 1 187 ? -5.638 -7.097 -13.844 1.00 89.81 187 LEU A N 1
ATOM 1399 C CA . LEU A 1 187 ? -6.790 -6.252 -13.615 1.00 89.81 187 LEU A CA 1
ATOM 1400 C C . LEU A 1 187 ? -7.430 -5.821 -14.948 1.00 89.81 187 LEU A C 1
ATOM 1402 O O . LEU A 1 187 ? -6.773 -5.854 -15.998 1.00 89.81 187 LEU A O 1
ATOM 1406 N N . PRO A 1 188 ? -8.702 -5.383 -14.924 1.00 90.38 188 PRO A N 1
ATOM 1407 C CA . PRO A 1 188 ? -9.387 -4.868 -16.101 1.00 90.38 188 PRO A CA 1
ATOM 1408 C C . PRO A 1 188 ? -8.606 -3.756 -16.815 1.00 90.38 188 PRO A C 1
ATOM 1410 O O . PRO A 1 188 ? -7.918 -2.932 -16.205 1.00 90.38 188 PRO A O 1
ATOM 1413 N N . ARG A 1 189 ? -8.738 -3.693 -18.146 1.00 90.62 189 ARG A N 1
ATOM 1414 C CA . ARG A 1 189 ? -8.085 -2.645 -18.946 1.00 90.62 189 ARG A CA 1
ATOM 1415 C C . ARG A 1 189 ? -8.721 -1.266 -18.760 1.00 90.62 189 ARG A C 1
ATOM 1417 O O . ARG A 1 189 ? -7.996 -0.281 -18.865 1.00 90.62 189 ARG A O 1
ATOM 1424 N N . SER A 1 190 ? -10.017 -1.183 -18.461 1.00 92.19 190 SER A N 1
ATOM 1425 C CA . SER A 1 190 ? -10.686 0.092 -18.169 1.00 92.19 190 SER A CA 1
ATOM 1426 C C . SER A 1 190 ? -10.135 0.706 -16.879 1.00 92.19 190 SER A C 1
ATOM 1428 O O . SER A 1 190 ? -10.042 0.012 -15.870 1.00 92.19 190 SER A O 1
ATOM 1430 N N . GLY A 1 191 ? -9.768 1.992 -16.909 1.00 91.06 191 GLY A N 1
ATOM 1431 C CA . GLY A 1 191 ? -9.095 2.663 -15.788 1.00 91.06 191 GLY A CA 1
ATOM 1432 C C . GLY A 1 191 ? -9.902 2.640 -14.487 1.00 91.06 191 GLY A C 1
ATOM 1433 O O . GLY A 1 191 ? -9.363 2.292 -13.442 1.00 91.06 191 GLY A O 1
ATOM 1434 N N . TRP A 1 192 ? -11.209 2.917 -14.546 1.00 93.81 192 TRP A N 1
ATOM 1435 C CA . TRP A 1 192 ? -12.056 2.930 -13.347 1.00 93.81 192 TRP A CA 1
ATOM 1436 C C . TRP A 1 192 ? -12.313 1.518 -12.795 1.00 93.81 192 TRP A C 1
ATOM 1438 O O . TRP A 1 192 ? -12.239 1.307 -11.588 1.00 93.81 192 TRP A O 1
ATOM 1448 N N . LEU A 1 193 ? -12.537 0.526 -13.669 1.00 95.50 193 LEU A N 1
ATOM 1449 C CA . LEU A 1 193 ? -12.696 -0.877 -13.258 1.00 95.50 193 LEU A CA 1
ATOM 1450 C C . LEU A 1 193 ? -11.406 -1.431 -12.661 1.00 95.50 193 LEU A C 1
ATOM 1452 O O . LEU A 1 193 ? -11.449 -2.267 -11.765 1.00 95.50 193 LEU A O 1
ATOM 1456 N N . ARG A 1 194 ? -10.252 -0.974 -13.154 1.00 94.62 194 ARG A N 1
ATOM 1457 C CA . ARG A 1 194 ? -8.945 -1.322 -12.601 1.00 94.62 194 ARG A CA 1
ATOM 1458 C C . ARG A 1 194 ? -8.773 -0.765 -11.194 1.00 94.62 194 ARG A C 1
ATOM 1460 O O . ARG A 1 194 ? -8.326 -1.498 -10.319 1.00 94.62 194 ARG A O 1
ATOM 1467 N N . ALA A 1 195 ? -9.159 0.493 -10.995 1.00 95.69 195 ALA A N 1
ATOM 1468 C CA . ALA A 1 195 ? -9.121 1.167 -9.704 1.00 95.69 195 ALA A CA 1
ATOM 1469 C C . ALA A 1 195 ? -10.005 0.471 -8.671 1.00 95.69 195 ALA A C 1
ATOM 1471 O O . ALA A 1 195 ? -9.527 0.070 -7.609 1.00 95.69 195 ALA A O 1
ATOM 1472 N N . LEU A 1 196 ? -11.270 0.246 -9.030 1.00 96.12 196 LEU A N 1
ATOM 1473 C CA . LEU A 1 196 ? -12.220 -0.458 -8.180 1.00 96.12 196 LEU A CA 1
ATOM 1474 C C . LEU A 1 196 ? -11.769 -1.902 -7.929 1.00 96.12 196 LEU A C 1
ATOM 1476 O O . LEU A 1 196 ? -11.735 -2.351 -6.789 1.00 96.12 196 LEU A O 1
ATOM 1480 N N . GLY A 1 197 ? -11.363 -2.611 -8.984 1.00 95.38 197 GLY A N 1
ATOM 1481 C CA . GLY A 1 197 ? -10.917 -3.998 -8.902 1.00 95.38 197 GLY A CA 1
ATOM 1482 C C . GLY A 1 197 ? -9.691 -4.172 -8.011 1.00 95.38 197 GLY A C 1
ATOM 1483 O O . GLY A 1 197 ? -9.630 -5.133 -7.249 1.00 95.38 197 GLY A O 1
ATOM 1484 N N . PHE A 1 198 ? -8.741 -3.234 -8.047 1.00 96.00 198 PHE A N 1
ATOM 1485 C CA . PHE A 1 198 ? -7.590 -3.278 -7.151 1.00 96.00 198 PHE A CA 1
ATOM 1486 C C . PHE A 1 198 ? -7.959 -2.949 -5.703 1.00 96.00 198 PHE A C 1
ATOM 1488 O O . PHE A 1 198 ? -7.490 -3.633 -4.801 1.00 96.00 198 PHE A O 1
ATOM 1495 N N . GLY A 1 199 ? -8.824 -1.957 -5.469 1.00 96.56 199 GLY A N 1
ATOM 1496 C CA . GLY A 1 199 ? -9.331 -1.654 -4.126 1.00 96.56 199 GLY A CA 1
ATOM 1497 C C . GLY A 1 199 ? -10.067 -2.837 -3.497 1.00 96.56 199 GLY A C 1
ATOM 1498 O O . GLY A 1 199 ? -9.798 -3.190 -2.351 1.00 96.56 199 GLY A O 1
ATOM 1499 N N . VAL A 1 200 ? -10.935 -3.503 -4.264 1.00 95.56 200 VAL A N 1
ATOM 1500 C CA . VAL A 1 200 ? -11.643 -4.716 -3.825 1.00 95.56 200 VAL A CA 1
ATOM 1501 C C . VAL A 1 200 ? -10.667 -5.862 -3.574 1.00 95.56 200 VAL A C 1
ATOM 1503 O O . VAL A 1 200 ? -10.798 -6.552 -2.570 1.00 95.56 200 VAL A O 1
ATOM 1506 N N . LEU A 1 201 ? -9.665 -6.052 -4.438 1.00 91.81 201 LEU A N 1
ATOM 1507 C CA . LEU A 1 201 ? -8.623 -7.058 -4.225 1.00 91.81 201 LEU A CA 1
ATOM 1508 C C . LEU A 1 201 ? -7.840 -6.790 -2.933 1.00 91.81 201 LEU A C 1
ATOM 1510 O O . LEU A 1 201 ? -7.575 -7.722 -2.178 1.00 91.81 201 LEU A O 1
ATOM 1514 N N . LEU A 1 202 ? -7.486 -5.530 -2.670 1.00 92.19 202 LEU A N 1
ATOM 1515 C CA . LEU A 1 202 ? -6.765 -5.130 -1.465 1.00 92.19 202 LEU A CA 1
ATOM 1516 C C . LEU A 1 202 ? -7.607 -5.389 -0.212 1.00 92.19 202 LEU A C 1
ATOM 1518 O O . LEU A 1 202 ? -7.109 -5.993 0.733 1.00 92.19 202 LEU A O 1
ATOM 1522 N N . LEU A 1 203 ? -8.887 -5.004 -0.238 1.00 93.81 203 LEU A N 1
ATOM 1523 C CA . LEU A 1 203 ? -9.840 -5.284 0.835 1.00 93.81 203 LEU A CA 1
ATOM 1524 C C . LEU A 1 203 ? -10.022 -6.790 1.049 1.00 93.81 203 LEU A C 1
ATOM 1526 O O . LEU A 1 203 ? -10.015 -7.252 2.180 1.00 93.81 203 LEU A O 1
ATOM 1530 N N . ALA A 1 204 ? -10.151 -7.569 -0.022 1.00 89.44 204 ALA A N 1
ATOM 1531 C CA . ALA A 1 204 ? -10.307 -9.012 0.069 1.00 89.44 204 ALA A CA 1
ATOM 1532 C C . ALA A 1 204 ? -9.078 -9.668 0.704 1.00 89.44 204 ALA A C 1
ATOM 1534 O O . ALA A 1 204 ? -9.218 -10.474 1.610 1.00 89.44 204 ALA A O 1
ATOM 1535 N N . VAL A 1 205 ? -7.872 -9.319 0.253 1.00 85.50 205 VAL A N 1
ATOM 1536 C CA . VAL A 1 205 ? -6.635 -9.963 0.713 1.00 85.50 205 VAL A CA 1
ATOM 1537 C C . VAL A 1 205 ? -6.243 -9.508 2.116 1.00 85.50 205 VAL A C 1
ATOM 1539 O O . VAL A 1 205 ? -5.788 -10.329 2.905 1.00 85.50 205 VAL A O 1
ATOM 1542 N N . LEU A 1 206 ? -6.381 -8.215 2.417 1.00 86.94 206 LEU A N 1
ATOM 1543 C CA . LEU A 1 206 ? -5.825 -7.601 3.627 1.00 86.94 206 LEU A CA 1
ATOM 1544 C C . LEU A 1 206 ? -6.882 -7.136 4.628 1.00 86.94 206 LEU A C 1
ATOM 1546 O O . LEU A 1 206 ? -6.511 -6.750 5.730 1.00 86.94 206 LEU A O 1
ATOM 1550 N N . GLY A 1 207 ? -8.173 -7.187 4.292 1.00 88.25 207 GLY A N 1
ATOM 1551 C CA . GLY A 1 207 ? -9.253 -6.669 5.135 1.00 88.25 207 GLY A CA 1
ATOM 1552 C C . GLY A 1 207 ? -9.208 -7.210 6.560 1.00 88.25 207 GLY A C 1
ATOM 1553 O O . GLY A 1 207 ? -9.277 -6.428 7.507 1.00 88.25 207 GLY A O 1
ATOM 1554 N N . PHE A 1 208 ? -8.973 -8.518 6.706 1.00 86.88 208 PHE A N 1
ATOM 1555 C CA . PHE A 1 208 ? -8.863 -9.200 8.000 1.00 86.88 208 PHE A CA 1
ATOM 1556 C C . PHE A 1 208 ? -7.724 -8.684 8.899 1.00 86.88 208 PHE A C 1
ATOM 1558 O O . PHE A 1 208 ? -7.781 -8.887 10.105 1.00 86.88 208 PHE A O 1
ATOM 1565 N N . VAL A 1 209 ? -6.692 -8.038 8.339 1.00 83.69 209 VAL A N 1
ATOM 1566 C CA . VAL A 1 209 ? -5.553 -7.512 9.114 1.00 83.69 209 VAL A CA 1
ATOM 1567 C C . VAL A 1 209 ? -5.965 -6.290 9.933 1.00 83.69 209 VAL A C 1
ATOM 1569 O O . VAL A 1 209 ? -5.488 -6.110 11.046 1.00 83.69 209 VAL A O 1
ATOM 1572 N N . ILE A 1 210 ? -6.842 -5.442 9.386 1.00 84.19 210 ILE A N 1
ATOM 1573 C CA . ILE A 1 210 ? -7.333 -4.238 10.082 1.00 84.19 210 ILE A CA 1
ATOM 1574 C C . ILE A 1 210 ? -8.672 -4.511 10.777 1.00 84.19 210 ILE A C 1
ATOM 1576 O O . ILE A 1 210 ? -8.958 -3.934 11.824 1.00 84.19 210 ILE A O 1
ATOM 1580 N N . MET A 1 211 ? -9.507 -5.380 10.207 1.00 90.12 211 MET A N 1
ATOM 1581 C CA . MET A 1 211 ? -10.793 -5.784 10.781 1.00 90.12 211 MET A CA 1
ATOM 1582 C C . MET A 1 211 ? -10.599 -6.979 11.704 1.00 90.12 211 MET A C 1
ATOM 1584 O O . MET A 1 211 ? -11.112 -8.059 11.430 1.00 90.12 211 MET A O 1
ATOM 1588 N N . ASP A 1 212 ? -9.825 -6.798 12.771 1.00 87.94 212 ASP A N 1
ATOM 1589 C CA . ASP A 1 212 ? -9.619 -7.848 13.763 1.00 87.94 212 ASP A CA 1
ATOM 1590 C C . ASP A 1 212 ? -10.920 -8.090 14.558 1.00 87.94 212 ASP A C 1
ATOM 1592 O O . ASP A 1 212 ? -11.397 -7.172 15.233 1.00 87.94 212 ASP A O 1
ATOM 1596 N N . PRO A 1 213 ? -11.502 -9.305 14.525 1.00 88.81 213 PRO A N 1
ATOM 1597 C CA . PRO A 1 213 ? -12.679 -9.644 15.326 1.00 88.81 213 PRO A CA 1
ATOM 1598 C C . PRO A 1 213 ? -12.451 -9.550 16.835 1.00 88.81 213 PRO A C 1
ATOM 1600 O O . PRO A 1 213 ? -13.410 -9.399 17.593 1.00 88.81 213 PRO A O 1
ATOM 1603 N N . GLY A 1 214 ? -11.195 -9.683 17.269 1.00 90.50 214 GLY A N 1
ATOM 1604 C CA . GLY A 1 214 ? -10.795 -9.543 18.661 1.00 90.50 214 GLY A CA 1
ATOM 1605 C C . GLY A 1 214 ? -10.817 -8.099 19.151 1.00 90.50 214 GLY A C 1
ATOM 1606 O O . GLY A 1 214 ? -10.891 -7.891 20.358 1.00 90.50 214 GLY A O 1
ATOM 1607 N N . ASN A 1 215 ? -10.811 -7.115 18.246 1.00 89.62 215 ASN A N 1
ATOM 1608 C CA . ASN A 1 215 ? -10.726 -5.712 18.620 1.00 89.62 215 ASN A CA 1
ATOM 1609 C C . ASN A 1 215 ? -12.097 -5.187 19.116 1.00 89.62 215 ASN A C 1
ATOM 1611 O O . ASN A 1 215 ? -13.055 -5.092 18.334 1.00 89.62 215 ASN A O 1
ATOM 1615 N N . PRO A 1 216 ? -12.222 -4.817 20.406 1.00 89.56 216 PRO A N 1
ATOM 1616 C CA . PRO A 1 216 ? -13.471 -4.328 20.981 1.00 89.56 216 PRO A CA 1
ATOM 1617 C C . PRO A 1 216 ? -13.888 -2.951 20.441 1.00 89.56 216 PRO A C 1
ATOM 1619 O O . PRO A 1 216 ? -15.071 -2.608 20.516 1.00 89.56 216 PRO A O 1
ATOM 1622 N N . ASP A 1 217 ? -12.969 -2.170 19.866 1.00 89.19 217 ASP A N 1
ATOM 1623 C CA . ASP A 1 217 ? -13.210 -0.795 19.416 1.00 89.19 217 ASP A CA 1
ATOM 1624 C C . ASP A 1 217 ? -14.275 -0.722 18.317 1.00 89.19 217 ASP A C 1
ATOM 1626 O O . ASP A 1 217 ? -15.091 0.205 18.313 1.00 89.19 217 ASP A O 1
ATOM 1630 N N . TYR A 1 218 ? -14.358 -1.741 17.449 1.00 90.62 218 TYR A N 1
ATOM 1631 C CA . TYR A 1 218 ? -15.389 -1.821 16.406 1.00 90.62 218 TYR A CA 1
ATOM 1632 C C . TYR A 1 218 ? -16.811 -1.811 16.969 1.00 90.62 218 TYR A C 1
ATOM 1634 O O . TYR A 1 218 ? -17.714 -1.305 16.304 1.00 90.62 218 TYR A O 1
ATOM 1642 N N . ARG A 1 219 ? -17.006 -2.343 18.180 1.00 90.75 219 ARG A N 1
ATOM 1643 C CA . ARG A 1 219 ? -18.311 -2.437 18.855 1.00 90.75 219 ARG A CA 1
ATOM 1644 C C . ARG A 1 219 ? -18.494 -1.364 19.924 1.00 90.75 219 ARG A C 1
ATOM 1646 O O . ARG A 1 219 ? -19.619 -0.987 20.239 1.00 90.75 219 ARG A O 1
ATOM 1653 N N . ARG A 1 220 ? -17.394 -0.860 20.489 1.00 89.75 220 ARG A N 1
ATOM 1654 C CA . ARG A 1 220 ? -17.414 0.141 21.560 1.00 89.75 220 ARG A CA 1
ATOM 1655 C C . ARG A 1 220 ? -17.704 1.552 21.053 1.00 89.75 220 ARG A C 1
ATOM 1657 O O . ARG A 1 220 ? -18.339 2.332 21.772 1.00 89.75 220 ARG A O 1
ATOM 1664 N N . PHE A 1 221 ? -17.246 1.877 19.844 1.00 89.00 221 PHE A N 1
ATOM 1665 C CA . PHE A 1 221 ? -17.276 3.235 19.303 1.00 89.00 221 PHE A CA 1
ATOM 1666 C C . PHE A 1 221 ? -18.257 3.389 18.134 1.00 89.00 221 PHE A C 1
ATOM 1668 O O . PHE A 1 221 ? -17.861 3.557 16.984 1.00 89.00 221 PHE A O 1
ATOM 1675 N N . GLY A 1 222 ? -19.557 3.341 18.436 1.00 89.00 222 GLY A N 1
ATOM 1676 C CA . GLY A 1 222 ? -20.636 3.500 17.455 1.00 89.00 222 GLY A CA 1
ATOM 1677 C C . GLY A 1 222 ? -21.114 2.176 16.838 1.00 89.00 222 GLY A C 1
ATOM 1678 O O . GLY A 1 222 ? -20.705 1.101 17.277 1.00 89.00 222 GLY A O 1
ATOM 1679 N N . PRO A 1 223 ? -22.020 2.224 15.844 1.00 93.81 223 PRO A N 1
ATOM 1680 C CA . PRO A 1 223 ? -22.563 1.018 15.222 1.00 93.81 223 PRO A CA 1
ATOM 1681 C C . PRO A 1 223 ? -21.482 0.217 14.479 1.00 93.81 223 PRO A C 1
ATOM 1683 O O . PRO A 1 223 ? -20.824 0.745 13.581 1.00 93.81 223 PRO A O 1
ATOM 1686 N N . ALA A 1 224 ? -21.345 -1.076 14.790 1.00 94.88 224 ALA A N 1
ATOM 1687 C CA . ALA A 1 224 ? -20.294 -1.935 14.230 1.00 94.88 224 ALA A CA 1
ATOM 1688 C C . ALA A 1 224 ? -20.272 -1.954 12.693 1.00 94.88 224 ALA A C 1
ATOM 1690 O O . ALA A 1 224 ? -19.210 -1.845 12.078 1.00 94.88 224 ALA A O 1
ATOM 1691 N N . TRP A 1 225 ? -21.446 -2.002 12.056 1.00 95.75 225 TRP A N 1
ATOM 1692 C CA . TRP A 1 225 ? -21.564 -1.970 10.595 1.00 95.75 225 TRP A CA 1
ATOM 1693 C C . TRP A 1 225 ? -21.005 -0.685 9.976 1.00 95.75 225 TRP A C 1
ATOM 1695 O O . TRP A 1 225 ? -20.409 -0.729 8.900 1.00 95.75 225 TRP A O 1
ATOM 1705 N N . PHE A 1 226 ? -21.154 0.452 10.659 1.00 95.94 226 PHE A N 1
ATOM 1706 C CA . PHE A 1 226 ? -20.659 1.738 10.184 1.00 95.94 226 PHE A CA 1
ATOM 1707 C C . PHE A 1 226 ? -19.132 1.802 10.276 1.00 95.94 226 PHE A C 1
ATOM 1709 O O . PHE A 1 226 ? -18.467 2.247 9.336 1.00 95.94 226 PHE A O 1
ATOM 1716 N N . ASN A 1 227 ? -18.563 1.290 11.369 1.00 95.06 227 ASN A N 1
ATOM 1717 C CA . ASN A 1 227 ? -17.116 1.167 11.525 1.00 95.06 227 ASN A CA 1
ATOM 1718 C C . ASN A 1 227 ? -16.540 0.254 10.436 1.00 95.06 227 ASN A C 1
ATOM 1720 O O . ASN A 1 227 ? -15.685 0.681 9.662 1.00 95.06 227 ASN A O 1
ATOM 1724 N N . VAL A 1 228 ? -17.080 -0.956 10.271 1.00 96.00 228 VAL A N 1
ATOM 1725 C CA . VAL A 1 228 ? -16.650 -1.871 9.200 1.00 96.00 228 VAL A CA 1
ATOM 1726 C C . VAL A 1 228 ? -16.709 -1.193 7.828 1.00 96.00 228 VAL A C 1
ATOM 1728 O O . VAL A 1 228 ? -15.741 -1.271 7.071 1.00 96.00 228 VAL A O 1
ATOM 1731 N N . LEU A 1 229 ? -17.793 -0.480 7.507 1.00 96.81 229 LEU A N 1
ATOM 1732 C CA . LEU A 1 229 ? -17.948 0.209 6.225 1.00 96.81 229 LEU A CA 1
ATOM 1733 C C . LEU A 1 229 ? -16.898 1.314 6.015 1.00 96.81 229 LEU A C 1
ATOM 1735 O O . LEU A 1 229 ? -16.262 1.376 4.961 1.00 96.81 229 LEU A O 1
ATOM 1739 N N . THR A 1 230 ? -16.695 2.182 7.006 1.00 96.06 230 THR A N 1
ATOM 1740 C CA . THR A 1 230 ? -15.767 3.321 6.902 1.00 96.06 230 THR A CA 1
ATOM 1741 C C . THR A 1 230 ? -14.305 2.881 6.827 1.00 96.06 230 THR A C 1
ATOM 1743 O O . THR A 1 230 ? -13.554 3.416 6.005 1.00 96.06 230 THR A O 1
ATOM 1746 N N . PHE A 1 231 ? -13.908 1.866 7.599 1.00 95.31 231 PHE A N 1
ATOM 1747 C CA . PHE A 1 231 ? -12.573 1.268 7.507 1.00 95.31 231 PHE A CA 1
ATOM 1748 C C . PHE A 1 231 ? -12.395 0.442 6.220 1.00 95.31 231 PHE A C 1
ATOM 1750 O O . PHE A 1 231 ? -11.321 0.482 5.621 1.00 95.31 231 PHE A O 1
ATOM 1757 N N . SER A 1 232 ? -13.444 -0.219 5.708 1.00 96.56 232 SER A N 1
ATOM 1758 C CA . SER A 1 232 ? -13.415 -0.863 4.378 1.00 96.56 232 SER A CA 1
ATOM 1759 C C . SER A 1 232 ? -13.135 0.149 3.268 1.00 96.56 232 SER A C 1
ATOM 1761 O O . SER A 1 232 ? -12.357 -0.120 2.350 1.00 96.56 232 SER A O 1
ATOM 1763 N N . LEU A 1 233 ? -13.738 1.339 3.361 1.00 97.31 233 LEU A N 1
ATOM 1764 C CA . LEU A 1 233 ? -13.570 2.391 2.363 1.00 97.31 233 LEU A CA 1
ATOM 1765 C C . LEU A 1 233 ? -12.113 2.871 2.265 1.00 97.31 233 LEU A C 1
ATOM 1767 O O . LEU A 1 233 ? -11.684 3.252 1.178 1.00 97.31 233 LEU A O 1
ATOM 1771 N N . ALA A 1 234 ? -11.321 2.765 3.340 1.00 96.56 234 ALA A N 1
ATOM 1772 C CA . ALA A 1 234 ? -9.891 3.079 3.314 1.00 96.56 234 ALA A CA 1
ATOM 1773 C C . ALA A 1 234 ? -9.131 2.236 2.273 1.00 96.56 234 ALA A C 1
ATOM 1775 O O . ALA A 1 234 ? -8.296 2.764 1.538 1.00 96.56 234 ALA A O 1
ATOM 1776 N N . TYR A 1 235 ? -9.459 0.946 2.151 1.00 95.88 235 TYR A N 1
ATOM 1777 C CA . TYR A 1 235 ? -8.858 0.051 1.158 1.00 95.88 235 TYR A CA 1
ATOM 1778 C C . TYR A 1 235 ? -9.265 0.409 -0.266 1.00 95.88 235 TYR A C 1
ATOM 1780 O O . TYR A 1 235 ? -8.435 0.370 -1.175 1.00 95.88 235 TYR A O 1
ATOM 1788 N N . LEU A 1 236 ? -10.530 0.788 -0.461 1.00 97.50 236 LEU A N 1
ATOM 1789 C CA . LEU A 1 236 ? -11.031 1.215 -1.764 1.00 97.50 236 LEU A CA 1
ATOM 1790 C C . LEU A 1 236 ? -10.375 2.530 -2.198 1.00 97.50 236 LEU A C 1
ATOM 1792 O O . LEU A 1 236 ? -9.913 2.625 -3.333 1.00 97.50 236 LEU A O 1
ATOM 1796 N N . ILE A 1 237 ? -10.263 3.504 -1.289 1.00 97.56 237 ILE A N 1
ATOM 1797 C CA . ILE A 1 237 ? -9.570 4.780 -1.520 1.00 97.56 237 ILE A CA 1
ATOM 1798 C C . ILE A 1 237 ? -8.094 4.534 -1.833 1.00 97.56 237 ILE A C 1
ATOM 1800 O O . ILE A 1 237 ? -7.589 5.056 -2.826 1.00 97.56 237 ILE A O 1
ATOM 1804 N N . CYS A 1 238 ? -7.415 3.708 -1.032 1.00 97.38 238 CYS A N 1
ATOM 1805 C CA . CYS A 1 238 ? -6.012 3.367 -1.244 1.00 97.38 238 CYS A CA 1
ATOM 1806 C C . CYS A 1 238 ? -5.815 2.685 -2.604 1.00 97.38 238 CYS A C 1
ATOM 1808 O O . CYS A 1 238 ? -5.042 3.161 -3.430 1.00 97.38 238 CYS A O 1
ATOM 1810 N N . GLY A 1 239 ? -6.561 1.616 -2.894 1.00 96.94 239 GLY A N 1
ATOM 1811 C CA . GLY A 1 239 ? -6.421 0.878 -4.148 1.00 96.94 239 GLY A CA 1
ATOM 1812 C C . GLY A 1 239 ? -6.763 1.716 -5.382 1.00 96.94 239 GLY A C 1
ATOM 1813 O O . GLY A 1 239 ? -6.020 1.699 -6.370 1.00 96.94 239 GLY A O 1
ATOM 1814 N N . ALA A 1 240 ? -7.828 2.518 -5.315 1.00 97.62 240 ALA A N 1
ATOM 1815 C CA . ALA A 1 240 ? -8.167 3.444 -6.386 1.00 97.62 240 ALA A CA 1
ATOM 1816 C C . ALA A 1 240 ? -7.068 4.499 -6.575 1.00 97.62 240 ALA A C 1
ATOM 1818 O O . ALA A 1 240 ? -6.580 4.675 -7.693 1.00 97.62 240 ALA A O 1
ATOM 1819 N N . GLY A 1 241 ? -6.610 5.126 -5.489 1.00 97.88 241 GLY A N 1
ATOM 1820 C CA . GLY A 1 241 ? -5.527 6.106 -5.505 1.00 97.88 241 GLY A CA 1
ATOM 1821 C C . GLY A 1 241 ? -4.242 5.548 -6.116 1.00 97.88 241 GLY A C 1
ATOM 1822 O O . GLY A 1 241 ? -3.682 6.165 -7.021 1.00 97.88 241 GLY A O 1
ATOM 1823 N N . ILE A 1 242 ? -3.821 4.348 -5.700 1.00 98.06 242 ILE A N 1
ATOM 1824 C CA . ILE A 1 242 ? -2.633 3.671 -6.236 1.00 98.06 242 ILE A CA 1
ATOM 1825 C C . ILE A 1 242 ? -2.766 3.514 -7.746 1.00 98.06 242 ILE A C 1
ATOM 1827 O O . ILE A 1 242 ? -1.870 3.910 -8.487 1.00 98.06 242 ILE A O 1
ATOM 1831 N N . SER A 1 243 ? -3.889 2.966 -8.215 1.00 97.19 243 SER A N 1
ATOM 1832 C CA . SER A 1 243 ? -4.077 2.696 -9.640 1.00 97.19 243 SER A CA 1
ATOM 1833 C C . SER A 1 243 ? -4.078 3.970 -10.491 1.00 97.19 243 SER A C 1
ATOM 1835 O O . SER A 1 243 ? -3.438 4.003 -11.543 1.00 97.19 243 SER A O 1
ATOM 1837 N N . LEU A 1 244 ? -4.731 5.036 -10.013 1.00 96.94 244 LEU A N 1
ATOM 1838 C CA . LEU A 1 244 ? -4.836 6.313 -10.710 1.00 96.94 244 LEU A CA 1
ATOM 1839 C C . LEU A 1 244 ? -3.476 7.008 -10.777 1.00 96.94 244 LEU A C 1
ATOM 1841 O O . LEU A 1 244 ? -3.061 7.439 -11.854 1.00 96.94 244 LEU A O 1
ATOM 1845 N N . VAL A 1 245 ? -2.759 7.078 -9.651 1.00 97.62 245 VAL A N 1
ATOM 1846 C CA . VAL A 1 245 ? -1.431 7.702 -9.589 1.00 97.62 245 VAL A CA 1
ATOM 1847 C C . VAL A 1 245 ? -0.421 6.889 -10.395 1.00 97.62 245 VAL A C 1
ATOM 1849 O O . VAL A 1 245 ? 0.352 7.465 -11.155 1.00 97.62 245 VAL A O 1
ATOM 1852 N N . ALA A 1 246 ? -0.443 5.559 -10.300 1.00 96.75 246 ALA A N 1
ATOM 1853 C CA . ALA A 1 246 ? 0.457 4.703 -11.064 1.00 96.75 246 ALA A CA 1
ATOM 1854 C C . ALA A 1 246 ? 0.220 4.825 -12.575 1.00 96.75 246 ALA A C 1
ATOM 1856 O O . ALA A 1 246 ? 1.182 4.979 -13.323 1.00 96.75 246 ALA A O 1
ATOM 1857 N N . ASP A 1 247 ? -1.035 4.805 -13.034 1.00 95.31 247 ASP A N 1
ATOM 1858 C CA . ASP A 1 247 ? -1.367 4.961 -14.455 1.00 95.31 247 ASP A CA 1
ATOM 1859 C C . ASP A 1 247 ? -1.024 6.371 -14.965 1.00 95.31 247 ASP A C 1
ATOM 1861 O O . ASP A 1 247 ? -0.569 6.535 -16.100 1.00 95.31 247 ASP A O 1
ATOM 1865 N N . PHE A 1 248 ? -1.198 7.396 -14.129 1.00 96.19 248 PHE A N 1
ATOM 1866 C CA . PHE A 1 248 ? -0.777 8.763 -14.428 1.00 96.19 248 PHE A CA 1
ATOM 1867 C C . PHE A 1 248 ? 0.747 8.876 -14.575 1.00 96.19 248 PHE A C 1
ATOM 1869 O O . PHE A 1 248 ? 1.235 9.424 -15.568 1.00 96.19 248 PHE A O 1
ATOM 1876 N N . LEU A 1 249 ? 1.505 8.325 -13.623 1.00 95.44 249 LEU A N 1
ATOM 1877 C CA . LEU A 1 249 ? 2.968 8.312 -13.656 1.00 95.44 249 LEU A CA 1
ATOM 1878 C C . LEU A 1 249 ? 3.496 7.476 -14.824 1.00 95.44 249 LEU A C 1
ATOM 1880 O O . LEU A 1 249 ? 4.437 7.899 -15.488 1.00 95.44 249 LEU A O 1
ATOM 1884 N N . ASP A 1 250 ? 2.869 6.341 -15.136 1.00 94.38 250 ASP A N 1
ATOM 1885 C CA . ASP A 1 250 ? 3.253 5.490 -16.267 1.00 94.38 250 ASP A CA 1
ATOM 1886 C C . ASP A 1 250 ? 3.099 6.217 -17.613 1.00 94.38 250 ASP A C 1
ATOM 1888 O O . ASP A 1 250 ? 3.912 6.019 -18.513 1.00 94.38 250 ASP A O 1
ATOM 1892 N N . ARG A 1 251 ? 2.105 7.108 -17.744 1.00 93.88 251 ARG A N 1
ATOM 1893 C CA . ARG A 1 251 ? 1.926 7.955 -18.938 1.00 93.88 251 ARG A CA 1
ATOM 1894 C C . ARG A 1 251 ? 2.909 9.124 -19.001 1.00 93.88 251 ARG A C 1
ATOM 1896 O O . ARG A 1 251 ? 3.274 9.539 -20.097 1.00 93.88 251 ARG A O 1
ATOM 1903 N N . ARG A 1 252 ? 3.308 9.687 -17.854 1.00 94.06 252 ARG A N 1
ATOM 1904 C CA . ARG A 1 252 ? 4.182 10.875 -17.797 1.00 94.06 252 ARG A CA 1
ATOM 1905 C C . ARG A 1 252 ? 5.671 10.555 -17.789 1.00 94.06 252 ARG A C 1
ATOM 1907 O O . ARG A 1 252 ? 6.457 11.343 -18.310 1.00 94.06 252 ARG A O 1
ATOM 1914 N N . ILE A 1 253 ? 6.064 9.431 -17.200 1.00 89.94 253 ILE A N 1
ATOM 1915 C CA . ILE A 1 253 ? 7.461 9.013 -17.111 1.00 89.94 253 ILE A CA 1
ATOM 1916 C C . ILE A 1 253 ? 7.773 8.181 -18.359 1.00 89.94 253 ILE A C 1
ATOM 1918 O O . ILE A 1 253 ? 7.277 7.054 -18.465 1.00 89.94 253 ILE A O 1
ATOM 1922 N N . PRO A 1 254 ? 8.588 8.681 -19.305 1.00 86.62 254 PRO A N 1
ATOM 1923 C CA . PRO A 1 254 ? 8.920 7.929 -20.507 1.00 86.62 254 PRO A CA 1
ATOM 1924 C C . PRO A 1 254 ? 9.635 6.615 -20.150 1.00 86.62 254 PRO A C 1
ATOM 1926 O O . PRO A 1 254 ? 10.285 6.522 -19.102 1.00 86.62 254 PRO A O 1
ATOM 1929 N N . PRO A 1 255 ? 9.530 5.575 -20.994 1.00 84.94 255 PRO A N 1
ATOM 1930 C CA . PRO A 1 255 ? 10.326 4.369 -20.813 1.00 84.94 255 PRO A CA 1
ATOM 1931 C C . PRO A 1 255 ? 11.816 4.740 -20.835 1.00 84.94 255 PRO A C 1
ATOM 1933 O O . PRO A 1 255 ? 12.277 5.425 -21.748 1.00 84.94 255 PRO A O 1
ATOM 1936 N N . LEU A 1 256 ? 12.565 4.302 -19.819 1.00 77.88 256 LEU A N 1
ATOM 1937 C CA . LEU A 1 256 ? 14.007 4.537 -19.701 1.00 77.88 256 LEU A CA 1
ATOM 1938 C C . LEU A 1 256 ? 14.754 3.643 -20.707 1.00 77.88 256 LEU A C 1
ATOM 1940 O O . LEU A 1 256 ? 15.290 2.596 -20.355 1.00 77.88 256 LEU A O 1
ATOM 1944 N N . GLY A 1 257 ? 14.725 4.030 -21.983 1.00 71.12 257 GLY A N 1
ATOM 1945 C CA . GLY A 1 257 ? 15.497 3.426 -23.066 1.00 71.12 257 GLY A CA 1
ATOM 1946 C C . GLY A 1 257 ? 16.626 4.353 -23.517 1.00 71.12 257 GLY A C 1
ATOM 1947 O O . GLY A 1 257 ? 16.439 5.561 -23.646 1.00 71.12 257 GLY A O 1
ATOM 1948 N N . TRP A 1 258 ? 17.804 3.791 -23.791 1.00 57.22 258 TRP A N 1
ATOM 1949 C CA . TRP A 1 258 ? 18.983 4.559 -24.218 1.00 57.22 258 TRP A CA 1
ATOM 1950 C C . TRP A 1 258 ? 18.831 5.179 -25.618 1.00 57.22 258 TRP A C 1
ATOM 1952 O O . TRP A 1 258 ? 19.511 6.140 -25.954 1.00 57.22 258 TRP A O 1
ATOM 1962 N N . ARG A 1 259 ? 17.900 4.665 -26.434 1.00 58.88 259 ARG A N 1
ATOM 1963 C CA . ARG A 1 259 ? 17.736 5.041 -27.848 1.00 58.88 259 ARG A CA 1
ATOM 1964 C C . ARG A 1 259 ? 16.904 6.308 -28.094 1.00 58.88 259 ARG A C 1
ATOM 1966 O O . ARG A 1 259 ? 16.602 6.618 -29.240 1.00 58.88 259 ARG A O 1
ATOM 1973 N N . THR A 1 260 ? 16.509 7.030 -27.046 1.00 53.25 260 THR A N 1
ATOM 1974 C CA . THR A 1 260 ? 15.822 8.320 -27.206 1.00 53.25 260 THR A CA 1
ATOM 1975 C C . THR A 1 260 ? 16.841 9.423 -27.479 1.00 53.25 260 THR A C 1
ATOM 1977 O O . THR A 1 260 ? 17.515 9.898 -26.570 1.00 53.25 260 THR A O 1
ATOM 1980 N N . ASP A 1 261 ? 16.895 9.846 -28.738 1.00 53.41 261 ASP A N 1
ATOM 1981 C CA . ASP A 1 261 ? 17.802 10.813 -29.381 1.00 53.41 261 ASP A CA 1
ATOM 1982 C C . ASP A 1 261 ? 17.739 12.265 -28.835 1.00 53.41 261 ASP A C 1
ATOM 1984 O O . ASP A 1 261 ? 18.169 13.231 -29.459 1.00 53.41 261 ASP A O 1
ATOM 1988 N N . ARG A 1 262 ? 17.165 12.477 -27.644 1.00 54.97 262 ARG A N 1
ATOM 1989 C CA . ARG A 1 262 ? 17.017 13.803 -27.025 1.00 54.97 262 ARG A CA 1
ATOM 1990 C C . ARG A 1 262 ? 17.819 13.905 -25.731 1.00 54.97 262 ARG A C 1
ATOM 1992 O O . ARG A 1 262 ? 17.352 13.504 -24.665 1.00 54.97 262 ARG A O 1
ATOM 1999 N N . ARG A 1 263 ? 19.010 14.506 -25.874 1.00 57.53 263 ARG A N 1
ATOM 2000 C CA . ARG A 1 263 ? 19.839 15.207 -24.868 1.00 57.53 263 ARG A CA 1
ATOM 2001 C C . ARG A 1 263 ? 19.260 15.177 -23.434 1.00 57.53 263 ARG A C 1
ATOM 2003 O O . ARG A 1 263 ? 18.353 15.935 -23.102 1.00 57.53 263 ARG A O 1
ATOM 2010 N N . GLY A 1 264 ? 19.802 14.305 -22.578 1.00 62.31 264 GLY A N 1
ATOM 2011 C CA . GLY A 1 264 ? 19.769 14.411 -21.105 1.00 62.31 264 GLY A CA 1
ATOM 2012 C C . GLY A 1 264 ? 18.484 14.021 -20.352 1.00 62.31 264 GLY A C 1
ATOM 2013 O O . GLY A 1 264 ? 18.557 13.678 -19.173 1.00 62.31 264 GLY A O 1
ATOM 2014 N N . ARG A 1 265 ? 17.310 13.999 -20.995 1.00 69.50 265 ARG A N 1
ATOM 2015 C CA . ARG A 1 265 ? 16.028 13.700 -20.316 1.00 69.50 265 ARG A CA 1
ATOM 2016 C C . ARG A 1 265 ? 15.932 12.337 -19.599 1.00 69.50 265 ARG A C 1
ATOM 2018 O O . ARG A 1 265 ? 15.389 12.323 -18.494 1.00 69.50 265 ARG A O 1
ATOM 2025 N N . PRO A 1 266 ? 16.409 11.200 -20.148 1.00 70.38 266 PRO A N 1
ATOM 2026 C CA . PRO A 1 266 ? 16.297 9.917 -19.446 1.00 70.38 266 PRO A CA 1
ATOM 2027 C C . PRO A 1 266 ? 17.201 9.850 -18.207 1.00 70.38 266 PRO A C 1
ATOM 2029 O O . PRO A 1 266 ? 16.834 9.224 -17.217 1.00 70.38 266 PRO A O 1
ATOM 2032 N N . PHE A 1 267 ? 18.344 10.542 -18.230 1.00 75.62 267 PHE A N 1
ATOM 2033 C CA . PHE A 1 267 ? 19.258 10.605 -17.092 1.00 75.62 267 PHE A CA 1
ATOM 2034 C C . PHE A 1 267 ? 18.647 11.383 -15.919 1.00 75.62 267 PHE A C 1
ATOM 2036 O O . PHE A 1 267 ? 18.694 10.915 -14.786 1.00 75.62 267 PHE A O 1
ATOM 2043 N N . ALA A 1 268 ? 17.982 12.512 -16.191 1.00 80.12 268 ALA A N 1
ATOM 2044 C CA . ALA A 1 268 ? 17.285 13.280 -15.158 1.00 80.12 268 ALA A CA 1
ATOM 2045 C C . ALA A 1 268 ? 16.197 12.449 -14.450 1.00 80.12 268 ALA A C 1
ATOM 2047 O O . ALA A 1 268 ? 16.133 12.429 -13.223 1.00 80.12 268 ALA A O 1
ATOM 2048 N N . TRP A 1 269 ? 15.385 11.699 -15.206 1.00 81.62 269 TRP A N 1
ATOM 2049 C CA . TRP A 1 269 ? 14.390 10.798 -14.615 1.00 81.62 269 TRP A CA 1
ATOM 2050 C C . TRP A 1 269 ? 15.023 9.667 -13.810 1.00 81.62 269 TRP A C 1
ATOM 2052 O O . TRP A 1 269 ? 14.501 9.308 -12.761 1.00 81.62 269 TRP A O 1
ATOM 2062 N N . LEU A 1 270 ? 16.155 9.126 -14.258 1.00 80.56 270 LEU A N 1
ATOM 2063 C CA . LEU A 1 270 ? 16.872 8.100 -13.508 1.00 80.56 270 LEU A CA 1
ATOM 2064 C C . LEU A 1 270 ? 17.332 8.621 -12.143 1.00 80.56 270 LEU A C 1
ATOM 2066 O O . LEU A 1 270 ? 17.078 7.969 -11.131 1.00 80.56 270 LEU A O 1
ATOM 2070 N N . VAL A 1 271 ? 17.931 9.813 -12.097 1.00 83.00 271 VAL A N 1
ATOM 2071 C CA . VAL A 1 271 ? 18.362 10.448 -10.841 1.00 83.00 271 VAL A CA 1
ATOM 2072 C C . VAL A 1 271 ? 17.171 10.663 -9.903 1.00 83.00 271 VAL A C 1
ATOM 2074 O O . VAL A 1 271 ? 17.238 10.287 -8.736 1.00 83.00 271 VAL A O 1
ATOM 2077 N N . VAL A 1 272 ? 16.047 11.167 -10.423 1.00 85.94 272 VAL A N 1
ATOM 2078 C CA . VAL A 1 272 ? 14.824 11.400 -9.633 1.00 85.94 272 VAL A CA 1
ATOM 2079 C C . VAL A 1 272 ? 14.206 10.096 -9.110 1.00 85.94 272 VAL A C 1
ATOM 2081 O O . VAL A 1 272 ? 13.708 10.063 -7.988 1.00 85.94 272 VAL A O 1
ATOM 2084 N N . LEU A 1 273 ? 14.236 9.008 -9.886 1.00 86.38 273 LEU A N 1
ATOM 2085 C CA . LEU A 1 273 ? 13.613 7.728 -9.515 1.00 86.38 273 LEU A CA 1
ATOM 2086 C C . LEU A 1 273 ? 14.507 6.834 -8.645 1.00 86.38 273 LEU A C 1
ATOM 2088 O O . LEU A 1 273 ? 14.009 5.901 -8.008 1.00 86.38 273 LEU A O 1
ATOM 2092 N N . THR A 1 274 ? 15.811 7.104 -8.598 1.00 84.69 274 THR A N 1
ATOM 2093 C CA . THR A 1 274 ? 16.780 6.328 -7.811 1.00 84.69 274 THR A CA 1
ATOM 2094 C C . THR A 1 274 ? 16.410 6.228 -6.324 1.00 84.69 274 THR A C 1
ATOM 2096 O O . THR A 1 274 ? 16.305 5.096 -5.846 1.00 84.69 274 THR A O 1
ATOM 2099 N N . PRO A 1 275 ? 16.129 7.322 -5.581 1.00 82.12 275 PRO A N 1
ATOM 2100 C CA . PRO A 1 275 ? 15.786 7.216 -4.158 1.00 82.12 275 PRO A CA 1
ATOM 2101 C C . PRO A 1 275 ? 14.534 6.363 -3.917 1.00 82.12 275 PRO A C 1
ATOM 2103 O O . PRO A 1 275 ? 14.523 5.514 -3.030 1.00 82.12 275 PRO A O 1
ATOM 2106 N N . PHE A 1 276 ? 13.506 6.501 -4.757 1.00 81.50 276 PHE A N 1
ATOM 2107 C CA . PHE A 1 276 ? 12.287 5.693 -4.653 1.00 81.50 276 PHE A CA 1
ATOM 2108 C C . PHE A 1 276 ? 12.539 4.221 -4.965 1.00 81.50 276 PHE A C 1
ATOM 2110 O O . PHE A 1 276 ? 11.953 3.348 -4.333 1.00 81.50 276 PHE A O 1
ATOM 2117 N N . THR A 1 277 ? 13.441 3.930 -5.901 1.00 77.94 277 THR A N 1
ATOM 2118 C CA . THR A 1 277 ? 13.850 2.551 -6.188 1.00 77.94 277 THR A CA 1
ATOM 2119 C C . THR A 1 277 ? 14.532 1.930 -4.972 1.00 77.94 277 THR A C 1
ATOM 2121 O O . THR A 1 277 ? 14.187 0.813 -4.595 1.00 77.94 277 THR A O 1
ATOM 2124 N N . VAL A 1 278 ? 15.446 2.661 -4.323 1.00 82.31 278 VAL A N 1
ATOM 2125 C CA . VAL A 1 278 ? 16.128 2.206 -3.101 1.00 82.31 278 VAL A CA 1
ATOM 2126 C C . VAL A 1 278 ? 15.117 1.941 -1.985 1.00 82.31 278 VAL A C 1
ATOM 2128 O O . VAL A 1 278 ? 15.127 0.856 -1.409 1.00 82.31 278 VAL A O 1
ATOM 2131 N N . ILE A 1 279 ? 14.189 2.872 -1.740 1.00 78.56 279 ILE A N 1
ATOM 2132 C CA . ILE A 1 279 ? 13.113 2.701 -0.748 1.00 78.56 279 ILE A CA 1
ATOM 2133 C C . ILE A 1 279 ? 12.264 1.466 -1.068 1.00 78.56 279 ILE A C 1
ATOM 2135 O O . ILE A 1 279 ? 11.981 0.667 -0.180 1.00 78.56 279 ILE A O 1
ATOM 2139 N N . GLY A 1 280 ? 11.893 1.266 -2.335 1.00 71.88 280 GLY A N 1
ATOM 2140 C CA . GLY A 1 280 ? 11.125 0.097 -2.761 1.00 71.88 280 GLY A CA 1
ATOM 2141 C C . GLY A 1 280 ? 11.857 -1.217 -2.519 1.00 71.88 280 GLY A C 1
ATOM 2142 O O . GLY A 1 280 ? 11.262 -2.164 -2.012 1.00 71.88 280 GLY A O 1
ATOM 2143 N N . VAL A 1 281 ? 13.155 -1.276 -2.827 1.00 77.19 281 VAL A N 1
ATOM 2144 C CA . VAL A 1 281 ? 13.985 -2.459 -2.559 1.00 77.19 281 VAL A CA 1
ATOM 2145 C C . VAL A 1 281 ? 14.067 -2.731 -1.059 1.00 77.19 281 VAL A C 1
ATOM 2147 O O . VAL A 1 281 ? 13.845 -3.864 -0.641 1.00 77.19 281 VAL A O 1
ATOM 2150 N N . LEU A 1 282 ? 14.312 -1.705 -0.241 1.00 76.31 282 LEU A N 1
ATOM 2151 C CA . LEU A 1 282 ? 14.347 -1.845 1.217 1.00 76.31 282 LEU A CA 1
ATOM 2152 C C . LEU A 1 282 ? 13.002 -2.320 1.781 1.00 76.31 282 LEU A C 1
ATOM 2154 O O . LEU A 1 282 ? 12.983 -3.205 2.633 1.00 76.31 282 LEU A O 1
ATOM 2158 N N . ALA A 1 283 ? 11.883 -1.801 1.272 1.00 70.31 283 ALA A N 1
ATOM 2159 C CA . ALA A 1 283 ? 10.546 -2.236 1.669 1.00 70.31 283 ALA A CA 1
ATOM 2160 C C . ALA A 1 283 ? 10.295 -3.711 1.315 1.00 70.31 283 ALA A C 1
ATOM 2162 O O . ALA A 1 283 ? 9.777 -4.459 2.141 1.00 70.31 283 ALA A O 1
ATOM 2163 N N . ILE A 1 284 ? 10.715 -4.156 0.124 1.00 75.19 284 ILE A N 1
ATOM 2164 C CA . ILE A 1 284 ? 10.635 -5.569 -0.277 1.00 75.19 284 ILE A CA 1
ATOM 2165 C C . ILE A 1 284 ? 11.476 -6.438 0.663 1.00 75.19 284 ILE A C 1
ATOM 2167 O O . ILE A 1 284 ? 10.991 -7.458 1.145 1.00 75.19 284 ILE A O 1
ATOM 2171 N N . MET A 1 285 ? 12.712 -6.030 0.958 1.00 74.50 285 MET A N 1
ATOM 2172 C CA . MET A 1 285 ? 13.598 -6.773 1.857 1.00 74.50 285 MET A CA 1
ATOM 2173 C C . MET A 1 285 ? 13.032 -6.849 3.279 1.00 74.50 285 MET A C 1
ATOM 2175 O O . MET A 1 285 ? 12.995 -7.928 3.864 1.00 74.50 285 MET A O 1
ATOM 2179 N N . SER A 1 286 ? 12.527 -5.736 3.814 1.00 74.88 286 SER A N 1
ATOM 2180 C CA . SER A 1 286 ? 11.877 -5.689 5.127 1.00 74.88 286 SER A CA 1
ATOM 2181 C C . SER A 1 286 ? 10.632 -6.575 5.175 1.00 74.88 286 SER A C 1
ATOM 2183 O O . SER A 1 286 ? 10.449 -7.328 6.132 1.00 74.88 286 SER A O 1
ATOM 2185 N N . ALA A 1 287 ? 9.802 -6.546 4.128 1.00 71.62 287 ALA A N 1
ATOM 2186 C CA . ALA A 1 287 ? 8.648 -7.427 4.020 1.00 71.62 287 ALA A CA 1
ATOM 2187 C C . ALA A 1 287 ? 9.082 -8.897 4.040 1.00 71.62 287 ALA A C 1
ATOM 2189 O O . ALA A 1 287 ? 8.522 -9.672 4.803 1.00 71.62 287 ALA A O 1
ATOM 2190 N N . LEU A 1 288 ? 10.115 -9.277 3.280 1.00 73.69 288 LEU A N 1
ATOM 2191 C CA . LEU A 1 288 ? 10.641 -10.646 3.278 1.00 73.69 288 LEU A CA 1
ATOM 2192 C C . LEU A 1 288 ? 11.142 -11.081 4.663 1.00 73.69 288 LEU A C 1
ATOM 2194 O O . LEU A 1 288 ? 10.820 -12.185 5.095 1.00 73.69 288 LEU A O 1
ATOM 2198 N N . VAL A 1 289 ? 11.868 -10.216 5.378 1.00 76.69 289 VAL A N 1
ATOM 2199 C CA . VAL A 1 289 ? 12.355 -10.500 6.740 1.00 76.69 289 VAL A CA 1
ATOM 2200 C C . VAL A 1 289 ? 11.191 -10.689 7.716 1.00 76.69 289 VAL A C 1
ATOM 2202 O O . VAL A 1 289 ? 11.131 -11.710 8.396 1.00 76.69 289 VAL A O 1
ATOM 2205 N N . ASN A 1 290 ? 10.230 -9.761 7.749 1.00 72.06 290 ASN A N 1
ATOM 2206 C CA . ASN A 1 290 ? 9.057 -9.850 8.631 1.00 72.06 290 ASN A CA 1
ATOM 2207 C C . ASN A 1 290 ? 8.201 -11.088 8.344 1.00 72.06 290 ASN A C 1
ATOM 2209 O O . ASN A 1 290 ? 7.664 -11.745 9.234 1.00 72.06 290 ASN A O 1
ATOM 2213 N N . LEU A 1 291 ? 8.086 -11.441 7.072 1.00 67.56 291 LEU A N 1
ATOM 2214 C CA . LEU A 1 291 ? 7.306 -12.589 6.646 1.00 67.56 291 LEU A CA 1
ATOM 2215 C C . LEU A 1 291 ? 7.995 -13.912 7.033 1.00 67.56 291 LEU A C 1
ATOM 2217 O O . LEU A 1 291 ? 7.317 -14.919 7.237 1.00 67.56 291 LEU A O 1
ATOM 2221 N N . MET A 1 292 ? 9.321 -13.902 7.227 1.00 72.19 292 MET A N 1
ATOM 2222 C CA . MET A 1 292 ? 10.067 -15.017 7.817 1.00 72.19 292 MET A CA 1
ATOM 2223 C C . MET A 1 292 ? 9.954 -15.102 9.346 1.00 72.19 292 MET A C 1
ATOM 2225 O O . MET A 1 292 ? 10.078 -16.205 9.890 1.00 72.19 292 MET A O 1
ATOM 2229 N N . THR A 1 293 ? 9.697 -13.998 10.053 1.00 75.94 293 THR A N 1
ATOM 2230 C CA . THR A 1 293 ? 9.593 -13.992 11.524 1.00 75.94 293 THR A CA 1
ATOM 2231 C C . THR A 1 293 ? 8.195 -14.360 12.025 1.00 75.94 293 THR A C 1
ATOM 2233 O O . THR A 1 293 ? 8.084 -15.087 13.011 1.00 75.94 293 THR A O 1
ATOM 2236 N N . ILE A 1 294 ? 7.126 -13.939 11.340 1.00 73.88 294 ILE A N 1
ATOM 2237 C CA . ILE A 1 294 ? 5.744 -14.177 11.787 1.00 73.88 294 ILE A CA 1
ATOM 2238 C C . ILE A 1 294 ? 5.253 -15.565 11.319 1.00 73.88 294 ILE A C 1
ATOM 2240 O O . ILE A 1 294 ? 5.229 -15.823 10.113 1.00 73.88 294 ILE A O 1
ATOM 2244 N N . PRO A 1 295 ? 4.783 -16.462 12.213 1.00 69.81 295 PRO A N 1
ATOM 2245 C CA . PRO A 1 295 ? 4.335 -17.808 11.834 1.00 69.81 295 PRO A CA 1
ATOM 2246 C C . PRO A 1 295 ? 3.149 -17.800 10.852 1.00 69.81 295 PRO A C 1
ATOM 2248 O O . PRO A 1 295 ? 3.149 -18.574 9.899 1.00 69.81 295 PRO A O 1
ATOM 2251 N N . MET A 1 296 ? 2.191 -16.874 11.002 1.00 57.25 296 MET A N 1
ATOM 2252 C CA . MET A 1 296 ? 1.131 -16.644 10.001 1.00 57.25 296 MET A CA 1
ATOM 2253 C C . MET A 1 296 ? 1.672 -16.073 8.681 1.00 57.25 296 MET A C 1
ATOM 2255 O O . MET A 1 296 ? 1.185 -16.427 7.607 1.00 57.25 296 MET A O 1
ATOM 2259 N N . GLY A 1 297 ? 2.713 -15.238 8.748 1.00 57.28 297 GLY A N 1
ATOM 2260 C CA . GLY A 1 297 ? 3.392 -14.695 7.574 1.00 57.28 297 GLY A CA 1
ATOM 2261 C C . GLY A 1 297 ? 3.984 -15.787 6.682 1.00 57.28 297 GLY A C 1
ATOM 2262 O O . GLY A 1 297 ? 3.838 -15.740 5.460 1.00 57.28 297 GLY A O 1
ATOM 2263 N N . ARG A 1 298 ? 4.541 -16.843 7.288 1.00 63.09 298 ARG A N 1
ATOM 2264 C CA . ARG A 1 298 ? 5.065 -18.017 6.569 1.00 63.09 298 ARG A CA 1
ATOM 2265 C C . ARG A 1 298 ? 3.985 -18.742 5.763 1.00 63.09 298 ARG A C 1
ATOM 2267 O O . ARG A 1 298 ? 4.247 -19.134 4.631 1.00 63.09 298 ARG A O 1
ATOM 2274 N N . ILE A 1 299 ? 2.767 -18.865 6.300 1.00 61.44 299 ILE A N 1
ATOM 2275 C CA . ILE A 1 299 ? 1.639 -19.524 5.615 1.00 61.44 299 ILE A CA 1
ATOM 2276 C C . ILE A 1 299 ? 1.225 -18.732 4.363 1.00 61.44 299 ILE A C 1
ATOM 2278 O O . ILE A 1 299 ? 0.929 -19.323 3.325 1.00 61.44 299 ILE A O 1
ATOM 2282 N N . MET A 1 300 ? 1.286 -17.398 4.419 1.00 57.06 300 MET A N 1
ATOM 2283 C CA . MET A 1 300 ? 1.010 -16.528 3.268 1.00 57.06 300 MET A CA 1
ATOM 2284 C C . MET A 1 300 ? 2.185 -16.416 2.278 1.00 57.06 300 MET A C 1
ATOM 2286 O O . MET A 1 300 ? 1.964 -16.146 1.096 1.00 57.06 300 MET A O 1
ATOM 2290 N N . LEU A 1 301 ? 3.424 -16.680 2.718 1.00 57.22 301 LEU A N 1
ATOM 2291 C CA . LEU A 1 301 ? 4.624 -16.742 1.867 1.00 57.22 301 LEU A CA 1
ATOM 2292 C C . LEU A 1 301 ? 4.582 -17.895 0.882 1.00 57.22 301 LEU A C 1
ATOM 2294 O O . LEU A 1 301 ? 5.015 -17.732 -0.253 1.00 57.22 301 LEU A O 1
ATOM 2298 N N . ILE A 1 302 ? 4.085 -19.049 1.320 1.00 57.72 302 ILE A N 1
ATOM 2299 C CA . ILE A 1 302 ? 4.098 -20.287 0.540 1.00 57.72 302 ILE A CA 1
ATOM 2300 C C . ILE A 1 302 ? 3.513 -20.077 -0.868 1.00 57.72 302 ILE A C 1
ATOM 2302 O O . ILE A 1 302 ? 4.234 -20.325 -1.833 1.00 57.72 302 ILE A O 1
ATOM 2306 N N . PRO A 1 303 ? 2.290 -19.543 -1.060 1.00 58.72 303 PRO A N 1
ATOM 2307 C CA . PRO A 1 303 ? 1.748 -19.346 -2.405 1.00 58.72 303 PRO A CA 1
ATOM 2308 C C . PRO A 1 303 ? 2.514 -18.295 -3.226 1.00 58.72 303 PRO A C 1
ATOM 2310 O O . PRO A 1 303 ? 2.663 -18.461 -4.438 1.00 58.72 303 PRO A O 1
ATOM 2313 N N . LEU A 1 304 ? 3.047 -17.242 -2.594 1.00 61.31 304 LEU A N 1
ATOM 2314 C CA . LEU A 1 304 ? 3.824 -16.205 -3.281 1.00 61.31 304 LEU A CA 1
ATOM 2315 C C . LEU A 1 304 ? 5.207 -16.719 -3.724 1.00 61.31 304 LEU A C 1
ATOM 2317 O O . LEU A 1 304 ? 5.634 -16.462 -4.850 1.00 61.31 304 LEU A O 1
ATOM 2321 N N . VAL A 1 305 ? 5.893 -17.484 -2.873 1.00 60.12 305 VAL A N 1
ATOM 2322 C CA . VAL A 1 305 ? 7.168 -18.145 -3.189 1.00 60.12 305 VAL A CA 1
ATOM 2323 C C . VAL A 1 305 ? 6.958 -19.211 -4.247 1.00 60.12 305 VAL A C 1
ATOM 2325 O O . VAL A 1 305 ? 7.728 -19.250 -5.199 1.00 60.12 305 VAL A O 1
ATOM 2328 N N . LEU A 1 306 ? 5.900 -20.020 -4.150 1.00 60.56 306 LEU A N 1
ATOM 2329 C CA . LEU A 1 306 ? 5.568 -21.018 -5.168 1.00 60.56 306 LEU A CA 1
ATOM 2330 C C . LEU A 1 306 ? 5.263 -20.360 -6.520 1.00 60.56 306 LEU A C 1
ATOM 2332 O O . LEU A 1 306 ? 5.742 -20.842 -7.544 1.00 60.56 306 LEU A O 1
ATOM 2336 N N . LEU A 1 307 ? 4.564 -19.216 -6.542 1.00 62.12 307 LEU A N 1
ATOM 2337 C CA . LEU A 1 307 ? 4.358 -18.419 -7.758 1.00 62.12 307 LEU A CA 1
ATOM 2338 C C . LEU A 1 307 ? 5.698 -17.989 -8.373 1.00 62.12 307 LEU A C 1
ATOM 2340 O O . LEU A 1 307 ? 5.895 -18.142 -9.580 1.00 62.12 307 LEU A O 1
ATOM 2344 N N . VAL A 1 308 ? 6.596 -17.412 -7.568 1.00 62.22 308 VAL A N 1
ATOM 2345 C CA . VAL A 1 308 ? 7.892 -16.896 -8.039 1.00 62.22 308 VAL A CA 1
ATOM 2346 C C . VAL A 1 308 ? 8.810 -18.038 -8.480 1.00 62.22 308 VAL A C 1
ATOM 2348 O O . VAL A 1 308 ? 9.346 -17.979 -9.587 1.00 62.22 308 VAL A O 1
ATOM 2351 N N . ALA A 1 309 ? 8.939 -19.091 -7.672 1.00 60.78 309 ALA A N 1
ATOM 2352 C CA . ALA A 1 309 ? 9.732 -20.282 -7.959 1.00 60.78 309 ALA A CA 1
ATOM 2353 C C . ALA A 1 309 ? 9.246 -20.981 -9.232 1.00 60.78 309 ALA A C 1
ATOM 2355 O O . ALA A 1 309 ? 10.055 -21.276 -10.107 1.00 60.78 309 ALA A O 1
ATOM 2356 N N . TRP A 1 310 ? 7.930 -21.137 -9.415 1.00 60.69 310 TRP A N 1
ATOM 2357 C CA . TRP A 1 310 ? 7.366 -21.653 -10.662 1.00 60.69 310 TRP A CA 1
ATOM 2358 C C . TRP A 1 310 ? 7.667 -20.739 -11.851 1.00 60.69 310 TRP A C 1
ATOM 2360 O O . TRP A 1 310 ? 8.026 -21.209 -12.924 1.00 60.69 310 TRP A O 1
ATOM 2370 N N . ARG A 1 311 ? 7.562 -19.415 -11.689 1.00 62.50 311 ARG A N 1
ATOM 2371 C CA . ARG A 1 311 ? 7.901 -18.437 -12.740 1.00 62.50 311 ARG A CA 1
ATOM 2372 C C . ARG A 1 311 ? 9.356 -18.550 -13.193 1.00 62.50 311 ARG A C 1
ATOM 2374 O O . ARG A 1 311 ? 9.634 -18.285 -14.362 1.00 62.50 311 ARG A O 1
ATOM 2381 N N . VAL A 1 312 ? 10.256 -18.888 -12.273 1.00 63.59 312 VAL A N 1
ATOM 2382 C CA . VAL A 1 312 ? 11.667 -19.162 -12.555 1.00 63.59 312 VAL A CA 1
ATOM 2383 C C . VAL A 1 312 ? 11.812 -20.538 -13.205 1.00 63.59 312 VAL A C 1
ATOM 2385 O O . VAL A 1 312 ? 12.407 -20.613 -14.273 1.00 63.59 312 VAL A O 1
ATOM 2388 N N . ALA A 1 313 ? 11.201 -21.588 -12.652 1.00 61.72 313 ALA A N 1
ATOM 2389 C CA . ALA A 1 313 ? 11.236 -22.954 -13.184 1.00 61.72 313 ALA A CA 1
ATOM 2390 C C . ALA A 1 313 ? 10.652 -23.056 -14.605 1.00 61.72 313 ALA A C 1
ATOM 2392 O O . ALA A 1 313 ? 11.235 -23.686 -15.479 1.00 61.72 313 ALA A O 1
ATOM 2393 N N . ALA A 1 314 ? 9.567 -22.341 -14.897 1.00 61.38 314 ALA A N 1
ATOM 2394 C CA . ALA A 1 314 ? 8.947 -22.274 -16.218 1.00 61.38 314 ALA A CA 1
ATOM 2395 C C . ALA A 1 314 ? 9.860 -21.652 -17.291 1.00 61.38 314 ALA A C 1
ATOM 2397 O O . ALA A 1 314 ? 9.582 -21.808 -18.477 1.00 61.38 314 ALA A O 1
ATOM 2398 N N . ARG A 1 315 ? 10.945 -20.954 -16.908 1.00 65.81 315 ARG A N 1
ATOM 2399 C CA . ARG A 1 315 ? 11.984 -20.508 -17.855 1.00 65.81 315 ARG A CA 1
ATOM 2400 C C . ARG A 1 315 ? 12.905 -21.642 -18.311 1.00 65.81 315 ARG A C 1
ATOM 2402 O O . ARG A 1 315 ? 13.520 -21.491 -19.359 1.00 65.81 315 ARG A O 1
ATOM 2409 N N . TRP A 1 316 ? 12.976 -22.737 -17.557 1.00 65.31 316 TRP A N 1
ATOM 2410 C CA . TRP A 1 316 ? 13.802 -23.911 -17.855 1.00 65.31 316 TRP A CA 1
ATOM 2411 C C . TRP A 1 316 ? 13.054 -24.974 -18.662 1.00 65.31 316 TRP A C 1
ATOM 2413 O O . TRP A 1 316 ? 13.676 -25.710 -19.414 1.00 65.31 316 TRP A O 1
ATOM 2423 N N . PHE A 1 317 ? 11.723 -25.024 -18.563 1.00 62.00 317 PHE A N 1
ATOM 2424 C CA . PHE A 1 317 ? 10.903 -25.879 -19.421 1.00 62.00 317 PHE A CA 1
ATOM 2425 C C . PHE A 1 317 ? 10.658 -25.182 -20.766 1.00 62.00 317 PHE A C 1
ATOM 2427 O O . PHE A 1 317 ? 10.070 -24.094 -20.804 1.00 62.00 317 PHE A O 1
ATOM 2434 N N . ASP A 1 318 ? 11.160 -25.784 -21.846 1.00 54.53 318 ASP A N 1
ATOM 2435 C CA . ASP A 1 318 ? 11.204 -25.225 -23.210 1.00 54.53 318 ASP A CA 1
ATOM 2436 C C . ASP A 1 318 ? 9.917 -25.463 -24.019 1.00 54.53 318 ASP A C 1
ATOM 2438 O O . ASP A 1 318 ? 9.776 -25.044 -25.165 1.00 54.53 318 ASP A O 1
ATOM 2442 N N . ASP A 1 319 ? 8.937 -26.115 -23.401 1.00 62.06 319 ASP A N 1
ATOM 2443 C CA . ASP A 1 319 ? 7.741 -26.561 -24.090 1.00 62.06 319 ASP A CA 1
ATOM 2444 C C . ASP A 1 319 ? 6.740 -25.400 -24.254 1.00 62.06 319 ASP A C 1
ATOM 2446 O O . ASP A 1 319 ? 6.069 -24.948 -23.313 1.00 62.06 319 ASP A O 1
ATOM 2450 N N . ALA A 1 320 ? 6.716 -24.835 -25.463 1.00 64.88 320 ALA A N 1
ATOM 2451 C CA . ALA A 1 320 ? 6.007 -23.604 -25.803 1.00 64.88 320 ALA A CA 1
ATOM 2452 C C . ALA A 1 320 ? 4.486 -23.693 -25.564 1.00 64.88 320 ALA A C 1
ATOM 2454 O O . ALA A 1 320 ? 3.854 -22.675 -25.249 1.00 64.88 320 ALA A O 1
ATOM 2455 N N . ASP A 1 321 ? 3.911 -24.897 -25.639 1.00 62.81 321 ASP A N 1
ATOM 2456 C CA . ASP A 1 321 ? 2.480 -25.136 -25.432 1.00 62.81 321 ASP A CA 1
ATOM 2457 C C . ASP A 1 321 ? 2.101 -25.268 -23.951 1.00 62.81 321 ASP A C 1
ATOM 2459 O O . ASP A 1 321 ? 1.130 -24.647 -23.495 1.00 62.81 321 ASP A O 1
ATOM 2463 N N . LEU A 1 322 ? 2.928 -25.953 -23.155 1.00 60.75 322 LEU A N 1
ATOM 2464 C CA . LEU A 1 322 ? 2.822 -25.968 -21.690 1.00 60.75 322 LEU A CA 1
ATOM 2465 C C . LEU A 1 322 ? 3.027 -24.561 -21.108 1.00 60.75 322 LEU A C 1
ATOM 2467 O O . LEU A 1 322 ? 2.301 -24.147 -20.197 1.00 60.75 322 LEU A O 1
ATOM 2471 N N . ARG A 1 323 ? 3.926 -23.763 -21.704 1.00 60.19 323 ARG A N 1
ATOM 2472 C CA . ARG A 1 323 ? 4.082 -22.337 -21.382 1.00 60.19 323 ARG A CA 1
ATOM 2473 C C . ARG A 1 323 ? 2.855 -21.501 -21.717 1.00 60.19 323 ARG A C 1
ATOM 2475 O O . ARG A 1 323 ? 2.609 -20.540 -20.996 1.00 60.19 323 ARG A O 1
ATOM 2482 N N . ARG A 1 324 ? 2.078 -21.792 -22.764 1.00 66.94 324 ARG A N 1
ATOM 2483 C CA . ARG A 1 324 ? 0.889 -20.982 -23.105 1.00 66.94 324 ARG A CA 1
ATOM 2484 C C . ARG A 1 324 ? -0.344 -21.364 -22.291 1.00 66.94 324 ARG A C 1
ATOM 2486 O O . ARG A 1 324 ? -0.969 -20.473 -21.721 1.00 66.94 324 ARG A O 1
ATOM 2493 N N . ARG A 1 325 ? -0.685 -22.655 -22.201 1.00 63.94 325 ARG A N 1
ATOM 2494 C CA . ARG A 1 325 ? -1.900 -23.115 -21.494 1.00 63.94 325 ARG A CA 1
ATOM 2495 C C . ARG A 1 325 ? -1.704 -23.204 -19.980 1.00 63.94 325 ARG A C 1
ATOM 2497 O O . ARG A 1 325 ? -2.518 -22.667 -19.228 1.00 63.94 325 ARG A O 1
ATOM 2504 N N . GLY A 1 326 ? -0.589 -23.782 -19.528 1.00 61.16 326 GLY A N 1
ATOM 2505 C CA . GLY A 1 326 ? -0.262 -23.882 -18.103 1.00 61.16 326 GLY A CA 1
ATOM 2506 C C . GLY A 1 326 ? -0.056 -22.513 -17.451 1.00 61.16 326 GLY A C 1
ATOM 2507 O O . GLY A 1 326 ? -0.475 -22.291 -16.317 1.00 61.16 326 GLY A O 1
ATOM 2508 N N . SER A 1 327 ? 0.499 -21.537 -18.181 1.00 65.00 327 SER A N 1
ATOM 2509 C CA . SER A 1 327 ? 0.738 -20.203 -17.617 1.00 65.00 327 SER A CA 1
ATOM 2510 C C . SER A 1 327 ? -0.499 -19.331 -17.458 1.00 65.00 327 SER A C 1
ATOM 2512 O O . SER A 1 327 ? -0.367 -18.293 -16.824 1.00 65.00 327 SER A O 1
ATOM 2514 N N . LEU A 1 328 ? -1.670 -19.683 -17.999 1.00 67.88 328 LEU A N 1
ATOM 2515 C CA . LEU A 1 328 ? -2.901 -18.925 -17.746 1.00 67.88 328 LEU A CA 1
ATOM 2516 C C . LEU A 1 328 ? -3.603 -19.436 -16.490 1.00 67.88 328 LEU A C 1
ATOM 2518 O O . LEU A 1 328 ? -3.865 -18.649 -15.582 1.00 67.88 328 LEU A O 1
ATOM 2522 N N . LEU A 1 329 ? -3.823 -20.751 -16.394 1.00 71.25 329 LEU A N 1
ATOM 2523 C CA . LEU A 1 329 ? -4.455 -21.366 -15.225 1.00 71.25 329 LEU A CA 1
ATOM 2524 C C . LEU A 1 329 ? -3.617 -21.155 -13.967 1.00 71.25 329 LEU A C 1
ATOM 2526 O O . LEU A 1 329 ? -4.120 -20.637 -12.978 1.00 71.25 329 LEU A O 1
ATOM 2530 N N . LEU A 1 330 ? -2.318 -21.445 -14.020 1.00 66.69 330 LEU A N 1
ATOM 2531 C CA . LEU A 1 330 ? -1.452 -21.361 -12.843 1.00 66.69 330 LEU A CA 1
ATOM 2532 C C . LEU A 1 330 ? -1.214 -19.909 -12.403 1.00 66.69 330 LEU A C 1
ATOM 2534 O O . LEU A 1 330 ? -1.115 -19.606 -11.217 1.00 66.69 330 LEU A O 1
ATOM 2538 N N . ARG A 1 331 ? -1.213 -18.980 -13.365 1.00 67.81 331 ARG A N 1
ATOM 2539 C CA . ARG A 1 331 ? -1.153 -17.535 -13.120 1.00 67.81 331 ARG A CA 1
ATOM 2540 C C . ARG A 1 331 ? -2.428 -17.002 -12.474 1.00 67.81 331 ARG A C 1
ATOM 2542 O O . ARG A 1 331 ? -2.321 -16.084 -11.670 1.00 67.81 331 ARG A O 1
ATOM 2549 N N . ASN A 1 332 ? -3.591 -17.550 -12.819 1.00 72.38 332 ASN A N 1
ATOM 2550 C CA . ASN A 1 332 ? -4.853 -17.199 -12.176 1.00 72.38 332 ASN A CA 1
ATOM 2551 C C . ASN A 1 332 ? -4.939 -17.832 -10.783 1.00 72.38 332 ASN A C 1
ATOM 2553 O O . ASN A 1 332 ? -5.223 -17.125 -9.825 1.00 72.38 332 ASN A O 1
ATOM 2557 N N . VAL A 1 333 ? -4.604 -19.118 -10.645 1.00 74.62 333 VAL A N 1
ATOM 2558 C CA . VAL A 1 333 ? -4.633 -19.855 -9.369 1.00 74.62 333 VAL A CA 1
ATOM 2559 C C . VAL A 1 333 ? -3.737 -19.206 -8.322 1.00 74.62 333 VAL A C 1
ATOM 2561 O O . VAL A 1 333 ? -4.157 -19.017 -7.190 1.00 74.62 333 VAL A O 1
ATOM 2564 N N . ALA A 1 334 ? -2.527 -18.798 -8.686 1.00 69.12 334 ALA A N 1
ATOM 2565 C CA . ALA A 1 334 ? -1.594 -18.244 -7.716 1.00 69.12 334 ALA A CA 1
ATOM 2566 C C . ALA A 1 334 ? -1.955 -16.828 -7.216 1.00 69.12 334 ALA A C 1
ATOM 2568 O O . ALA A 1 334 ? -1.411 -16.380 -6.211 1.00 69.12 334 ALA A O 1
ATOM 2569 N N . LEU A 1 335 ? -2.890 -16.135 -7.876 1.00 69.06 335 LEU A N 1
ATOM 2570 C CA . LEU A 1 335 ? -3.533 -14.930 -7.331 1.00 69.06 335 LEU A CA 1
ATOM 2571 C C . LEU A 1 335 ? -4.821 -15.255 -6.603 1.00 69.06 335 LEU A C 1
ATOM 2573 O O . LEU A 1 335 ? -5.077 -14.706 -5.536 1.00 69.06 335 LEU A O 1
ATOM 2577 N N . LEU A 1 336 ? -5.627 -16.130 -7.203 1.00 77.19 336 LEU A N 1
ATOM 2578 C CA . LEU A 1 336 ? -6.924 -16.514 -6.680 1.00 77.19 336 LEU A CA 1
ATOM 2579 C C . LEU A 1 336 ? -6.788 -17.229 -5.343 1.00 77.19 336 LEU A C 1
ATOM 2581 O O . LEU A 1 336 ? -7.634 -17.010 -4.497 1.00 77.19 336 LEU A O 1
ATOM 2585 N N . ALA A 1 337 ? -5.741 -18.022 -5.109 1.00 77.62 337 ALA A N 1
ATOM 2586 C CA . ALA A 1 337 ? -5.575 -18.744 -3.851 1.00 77.62 337 ALA A CA 1
ATOM 2587 C C . ALA A 1 337 ? -5.342 -17.794 -2.655 1.00 77.62 337 ALA A C 1
ATOM 2589 O O . ALA A 1 337 ? -6.161 -17.824 -1.736 1.00 77.62 337 ALA A O 1
ATOM 2590 N N . PRO A 1 338 ? -4.336 -16.890 -2.651 1.00 75.19 338 PRO A N 1
ATOM 2591 C CA . PRO A 1 338 ? -4.207 -15.889 -1.589 1.00 75.19 338 PRO A CA 1
ATOM 2592 C C . PRO A 1 338 ? -5.424 -14.967 -1.487 1.00 75.19 338 PRO A C 1
ATOM 2594 O O . PRO A 1 338 ? -5.850 -14.645 -0.382 1.00 75.19 338 PRO A O 1
ATOM 2597 N N . ALA A 1 339 ? -6.005 -14.568 -2.625 1.00 79.56 339 ALA A N 1
ATOM 2598 C CA . ALA A 1 339 ? -7.190 -13.718 -2.637 1.00 79.56 339 ALA A CA 1
ATOM 2599 C C . ALA A 1 339 ? -8.421 -14.416 -2.053 1.00 79.56 339 ALA A C 1
ATOM 2601 O O . ALA A 1 339 ? -9.155 -13.783 -1.311 1.00 79.56 339 ALA A O 1
ATOM 2602 N N . ALA A 1 340 ? -8.630 -15.704 -2.327 1.00 83.81 340 ALA A N 1
ATOM 2603 C CA . ALA A 1 340 ? -9.743 -16.484 -1.796 1.00 83.81 340 ALA A CA 1
ATOM 2604 C C . ALA A 1 340 ? -9.573 -16.757 -0.300 1.00 83.81 340 ALA A C 1
ATOM 2606 O O . ALA A 1 340 ? -10.532 -16.603 0.451 1.00 83.81 340 ALA A O 1
ATOM 2607 N N . VAL A 1 341 ? -8.357 -17.105 0.144 1.00 82.06 341 VAL A N 1
ATOM 2608 C CA . VAL A 1 341 ? -8.051 -17.275 1.574 1.00 82.06 341 VAL A CA 1
ATOM 2609 C C . VAL A 1 341 ? -8.256 -15.957 2.315 1.00 82.06 341 VAL A C 1
ATOM 2611 O O . VAL A 1 341 ? -9.005 -15.920 3.286 1.00 82.06 341 VAL A O 1
ATOM 2614 N N . GLY A 1 342 ? -7.652 -14.868 1.832 1.00 82.00 342 GLY A N 1
ATOM 2615 C CA . GLY A 1 342 ? -7.835 -13.541 2.416 1.00 82.00 342 GLY A CA 1
ATOM 2616 C C . GLY A 1 342 ? -9.303 -13.121 2.421 1.00 82.00 342 GLY A C 1
ATOM 2617 O O . GLY A 1 342 ? -9.803 -12.666 3.446 1.00 82.00 342 GLY A O 1
ATOM 2618 N N . PHE A 1 343 ? -10.021 -13.333 1.312 1.00 89.81 343 PHE A N 1
ATOM 2619 C CA . PHE A 1 343 ? -11.437 -12.991 1.195 1.00 89.81 343 PHE A CA 1
ATOM 2620 C C . PHE A 1 343 ? -12.269 -13.744 2.228 1.00 89.81 343 PHE A C 1
ATOM 2622 O O . PHE A 1 343 ? -13.062 -13.132 2.934 1.00 89.81 343 PHE A O 1
ATOM 2629 N N . PHE A 1 344 ? -12.051 -15.054 2.365 1.00 90.94 344 PHE A N 1
ATOM 2630 C CA . PHE A 1 344 ? -12.738 -15.869 3.361 1.00 90.94 344 PHE A CA 1
ATOM 2631 C C . PHE A 1 344 ? -12.454 -15.386 4.788 1.00 90.94 344 PHE A C 1
ATOM 2633 O O . PHE A 1 344 ? -13.381 -15.261 5.587 1.00 90.94 344 PHE A O 1
ATOM 2640 N N . LEU A 1 345 ? -11.195 -15.057 5.101 1.00 89.06 345 LEU A N 1
ATOM 2641 C CA . LEU A 1 345 ? -10.816 -14.498 6.400 1.00 89.06 345 LEU A CA 1
ATOM 2642 C C . LEU A 1 345 ? -11.482 -13.144 6.652 1.00 89.06 345 LEU A C 1
ATOM 2644 O O . LEU A 1 345 ? -12.012 -12.923 7.735 1.00 89.06 345 LEU A O 1
ATOM 2648 N N . THR A 1 346 ? -11.514 -12.273 5.646 1.00 89.50 346 THR A N 1
ATOM 2649 C CA . THR A 1 346 ? -12.128 -10.944 5.728 1.00 89.50 346 THR A CA 1
ATOM 2650 C C . THR A 1 346 ? -13.640 -11.048 5.916 1.00 89.50 346 THR A C 1
ATOM 2652 O O . THR A 1 346 ? -14.185 -10.411 6.810 1.00 89.50 346 THR A O 1
ATOM 2655 N N . VAL A 1 347 ? -14.328 -11.897 5.145 1.00 93.19 347 VAL A N 1
ATOM 2656 C CA . VAL A 1 347 ? -15.775 -12.138 5.290 1.00 93.19 347 VAL A CA 1
ATOM 2657 C C . VAL A 1 347 ? -16.096 -12.717 6.662 1.00 93.19 347 VAL A C 1
ATOM 2659 O O . VAL A 1 347 ? -17.013 -12.237 7.326 1.00 93.19 347 VAL A O 1
ATOM 2662 N N . ARG A 1 348 ? -15.323 -13.709 7.122 1.00 93.38 348 ARG A N 1
ATOM 2663 C CA . ARG A 1 348 ? -15.475 -14.274 8.468 1.00 93.38 348 ARG A CA 1
ATOM 2664 C C . ARG A 1 348 ? -15.281 -13.203 9.538 1.00 93.38 348 ARG A C 1
ATOM 2666 O O . ARG A 1 348 ? -16.051 -13.162 10.497 1.00 93.38 348 ARG A O 1
ATOM 2673 N N . ALA A 1 349 ? -14.268 -12.358 9.385 1.00 89.62 349 ALA A N 1
ATOM 2674 C CA . ALA A 1 349 ? -13.959 -11.321 10.350 1.00 89.62 349 ALA A CA 1
ATOM 2675 C C . ALA A 1 349 ? -15.075 -10.274 10.433 1.00 89.62 349 ALA A C 1
ATOM 2677 O O . ALA A 1 349 ? -15.589 -10.008 11.516 1.00 89.62 349 ALA A O 1
ATOM 2678 N N . VAL A 1 350 ? -15.534 -9.783 9.278 1.00 92.62 350 VAL A N 1
ATOM 2679 C CA . VAL A 1 350 ? -16.681 -8.875 9.171 1.00 92.62 350 VAL A CA 1
ATOM 2680 C C . VAL A 1 350 ? -17.929 -9.491 9.796 1.00 92.62 350 VAL A C 1
ATOM 2682 O O . VAL A 1 350 ? -18.569 -8.844 10.616 1.00 92.62 350 VAL A O 1
ATOM 2685 N N . PHE A 1 351 ? -18.258 -10.743 9.469 1.00 95.50 351 PHE A N 1
ATOM 2686 C CA . PHE A 1 351 ? -19.422 -11.419 10.045 1.00 95.50 351 PHE A CA 1
ATOM 2687 C C . PHE A 1 351 ? -19.331 -11.490 11.572 1.00 95.50 351 PHE A C 1
ATOM 2689 O O . PHE A 1 351 ? -20.276 -11.119 12.257 1.00 95.50 351 PHE A O 1
ATOM 2696 N N . THR A 1 352 ? -18.166 -11.871 12.102 1.00 93.56 352 THR A N 1
ATOM 2697 C CA . THR A 1 352 ? -17.936 -11.964 13.552 1.00 93.56 352 THR A CA 1
ATOM 2698 C C . THR A 1 352 ? -18.102 -10.610 14.248 1.00 93.56 352 THR A C 1
ATOM 2700 O O . THR A 1 352 ? -18.718 -10.549 15.307 1.00 93.56 352 THR A O 1
ATOM 2703 N N . ILE A 1 353 ? -17.603 -9.526 13.642 1.00 91.75 353 ILE A N 1
ATOM 2704 C CA . ILE A 1 353 ? -17.749 -8.156 14.166 1.00 91.75 353 ILE A CA 1
ATOM 2705 C C . ILE A 1 353 ? -19.214 -7.696 14.152 1.00 91.75 353 ILE A C 1
ATOM 2707 O O . ILE A 1 353 ? -19.619 -6.928 15.019 1.00 91.75 353 ILE A O 1
ATOM 2711 N N . LEU A 1 354 ? -20.002 -8.127 13.162 1.00 94.06 354 LEU A N 1
ATOM 2712 C CA . LEU A 1 354 ? -21.401 -7.719 13.008 1.00 94.06 354 LEU A CA 1
ATOM 2713 C C . LEU A 1 354 ? -22.370 -8.496 13.907 1.00 94.06 354 LEU A C 1
ATOM 2715 O O . LEU A 1 354 ? -23.419 -7.958 14.252 1.00 94.06 354 LEU A O 1
ATOM 2719 N N . THR A 1 355 ? -22.064 -9.756 14.232 1.00 94.25 355 THR A N 1
ATOM 2720 C CA . THR A 1 355 ? -22.957 -10.621 15.023 1.00 94.25 355 THR A CA 1
ATOM 2721 C C . THR A 1 355 ? -22.620 -10.685 16.507 1.00 94.25 355 THR A C 1
ATOM 2723 O O . THR A 1 355 ? -23.477 -11.082 17.294 1.00 94.25 355 THR A O 1
ATOM 2726 N N . GLY A 1 356 ? -21.371 -10.395 16.877 1.00 86.81 356 GLY A N 1
ATOM 2727 C CA . GLY A 1 356 ? -20.927 -10.347 18.271 1.00 86.81 356 GLY A CA 1
ATOM 2728 C C . GLY A 1 356 ? -21.135 -8.974 18.875 1.00 86.81 356 GLY A C 1
ATOM 2729 O O . GLY A 1 356 ? -21.168 -8.908 20.122 1.00 86.81 356 GLY A O 1
#

Radius of gyration: 29.29 Å; chains: 1; bounding box: 70×53×96 Å

pLDDT: mean 81.06, std 13.42, range [48.12, 98.19]

Secondary structure (DSSP, 8-state):
---HHHHHHHHHHHHHHHHHHHTPPP--GGGHHHHHHHHHHHHHH--PPPPHHHHHHHHHHHHHHS---------------S---------------HHHHHHHHHHHHHHHHHHHHHHHHHHHHHHHHHHHHHHHHSS-GGGTTPBPTTSPBTT---HHHHHHHHHHHHHHHHHHHHHHHHHGGGS-SSHHHHHHHHHHHHHHHHHHHHS-TT-THHHHSS-HHHHHHHHHHHHHHHHHHHHHHHHHHHHHS----TT--STTHHHHHHHHHHHHHHHHHHHHHHHHHHHHHSHHHHHHHHHHHHHHHHHHHTTT---HHHHHHHHHHHHHHHHHHHHHHHHHHHHHHHHHHHH-

Sequence (356 aa):
MSAPGEQHEAARLSRIWDDLVAGTPSKRADDAALLAEILLLKQVTHVPAPPPNMKVRLWGDLMRQVPPLAPVVVMPGKTSNGHHPERDIPAPTAVQSRNTTILLAASRWIAIGVISGFAAGFVAGLWVRIAMRLAGILTVERNRGLLTENDALVGQLTIEGTVSLAIFGAMIGVAGGLVYIATRRWLPRSGWLRALGFGVLLLAVLGFVIMDPGNPDYRRFGPAWFNVLTFSLAYLICGAGISLVADFLDRRIPPLGWRTDRRGRPFAWLVVLTPFTVIGVLAIMSALVNLMTIPMGRIMLIPLVLLVAWRVAARWFDDADLRRRGSLLLRNVALLAPAAVGFFLTVRAVFTILTG